Protein AF-A0A9X9F344-F1 (afdb_monomer)

Solvent-accessible surface area (backbone atoms only — not comparable to full-atom values): 11616 Å² total; per-residue (Å²): 49,45,78,34,82,74,53,101,87,45,70,46,78,43,43,39,35,58,40,16,43,47,12,19,56,50,52,71,68,50,65,68,86,80,44,97,64,69,80,63,48,65,49,42,36,55,24,30,34,42,57,39,43,28,34,53,71,54,50,74,60,70,53,72,30,81,92,76,76,43,57,46,29,72,90,67,45,56,54,80,59,48,53,54,31,44,51,52,28,42,52,59,37,33,78,82,33,52,70,19,24,42,46,37,45,52,53,66,69,68,50,91,82,55,87,87,40,65,57,52,47,52,49,52,55,54,44,54,52,51,39,59,57,54,60,72,72,50,52,72,69,55,56,69,45,44,63,61,50,41,40,48,42,52,49,24,46,54,53,26,48,51,61,69,66,37,63,70,43,39,52,69,91,74,46,59,74,86,52,65,85,26,43,88,72,33,30,81,80,27,83,88,72,70,40,57,51,68,80,50,45,78,36,73,89,42,103

Radius of gyration: 17.54 Å; Cα contacts (8 Å, |Δi|>4): 265; chains: 1; bounding box: 37×42×46 Å

InterPro domains:
  IPR024992 Protein of unknown function DUF3891 [PF13030] (1-206)

Mean predicted aligned error: 3.68 Å

Foldseek 3Di:
DDWEDPDPPDIDDDFLLNLLQQLLVVLVPQDPVLDPDCVCSVLLSVLSSQLRVLRPVCSVDFDADPVVRHGDDPVGPDLVSSLVSNVVSLVVSCVPRLLSSLLSLVVVLVDDDDPVDPSSVVSNVVSVVSNVVSLVVDDPVSNVCSLVSSLSSQQSSVVSCQLVHFQAADALVRGDPVQNQARPSCLSVVVPPSGHDHDGRPGNVRD

pLDDT: mean 93.85, std 6.59, range [65.69, 98.75]

Secondary structure (DSSP, 8-state):
-EEEEEETTEEEEE-HHHHHHHHHHHHHHS-GGG-S--TTHHHHHHHHHHTTTTHHHHHHSPPEETTTTEEPPTTTS-HHHHHHHHHHHHHHHHHH-HHHHHHHHHHHTTSPP-TT-HHHHHHHHHHHHHHHHHHTT--HHHHHHHHHHHHHHHHHHHHHHHHHHSPTT--GGGS-GGGTT-BTT-GGG-TTT-PPB----SSSS--

Nearest PDB structures (foldseek):
  6z4q-assembly1_AAA  TM=2.355E-01  e=3.842E+00  Rattus norvegicus

Structure (mmCIF, N/CA/C/O backbone):
data_AF-A0A9X9F344-F1
#
_entry.id   AF-A0A9X9F344-F1
#
loop_
_atom_site.group_PDB
_atom_site.id
_atom_site.type_symbol
_atom_site.label_atom_id
_atom_site.label_alt_id
_atom_site.label_comp_id
_atom_site.label_asym_id
_atom_site.label_entity_id
_atom_site.label_seq_id
_atom_site.pdbx_PDB_ins_code
_atom_site.Cartn_x
_atom_site.Cartn_y
_atom_site.Cartn_z
_atom_site.occupancy
_atom_site.B_iso_or_equiv
_atom_site.auth_seq_id
_atom_site.auth_comp_id
_atom_site.auth_asym_id
_atom_site.auth_atom_id
_atom_site.pdbx_PDB_model_num
ATOM 1 N N . MET A 1 1 ? 4.485 5.032 -8.870 1.00 93.50 1 MET A N 1
ATOM 2 C CA . MET A 1 1 ? 4.625 3.865 -9.780 1.00 93.50 1 MET A CA 1
ATOM 3 C C . MET A 1 1 ? 5.698 2.871 -9.360 1.00 93.50 1 MET A C 1
ATOM 5 O O . MET A 1 1 ? 6.687 3.243 -8.733 1.00 93.50 1 MET A O 1
ATOM 9 N N . ILE A 1 2 ? 5.522 1.619 -9.781 1.00 97.00 2 ILE A N 1
ATOM 10 C CA . ILE A 1 2 ? 6.495 0.524 -9.703 1.00 97.00 2 ILE A CA 1
ATOM 11 C C . ILE A 1 2 ? 7.179 0.379 -11.063 1.00 97.00 2 ILE A C 1
ATOM 13 O O . ILE A 1 2 ? 6.510 0.342 -12.098 1.00 97.00 2 ILE A O 1
ATOM 17 N N . PHE A 1 3 ? 8.503 0.263 -11.056 1.00 96.19 3 PHE A N 1
ATOM 18 C CA . PHE A 1 3 ? 9.311 -0.008 -12.240 1.00 96.19 3 PHE A CA 1
ATOM 19 C C . PHE A 1 3 ? 10.030 -1.348 -12.071 1.00 96.19 3 PHE A C 1
ATOM 21 O O . PHE A 1 3 ? 10.693 -1.570 -11.058 1.00 96.19 3 PHE A O 1
ATOM 28 N N . ARG A 1 4 ? 9.915 -2.231 -13.065 1.00 93.88 4 ARG A N 1
ATOM 29 C CA . ARG A 1 4 ? 10.587 -3.534 -13.098 1.00 93.88 4 ARG A CA 1
ATOM 30 C C . ARG A 1 4 ? 11.227 -3.756 -14.461 1.00 93.88 4 ARG A C 1
ATOM 32 O O . ARG A 1 4 ? 10.553 -3.681 -15.488 1.00 93.88 4 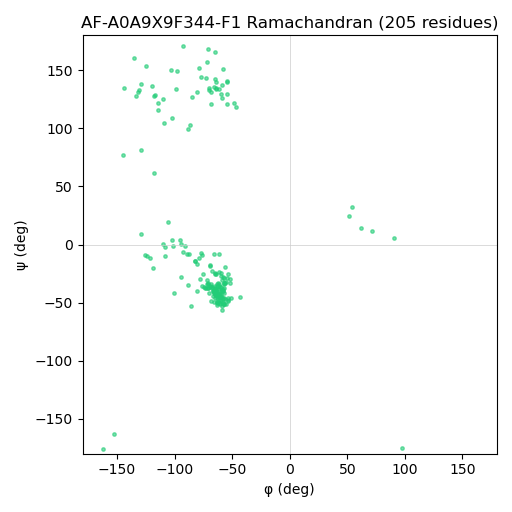ARG A O 1
ATOM 39 N N . GLU A 1 5 ? 12.510 -4.087 -14.490 1.00 92.81 5 GLU A N 1
ATOM 40 C CA . GLU A 1 5 ? 13.171 -4.506 -15.727 1.00 92.81 5 GLU A CA 1
ATOM 41 C C . GLU A 1 5 ? 12.670 -5.893 -16.150 1.00 92.81 5 GLU A C 1
ATOM 43 O O . GLU A 1 5 ? 12.582 -6.814 -15.336 1.00 92.81 5 GLU A O 1
ATOM 48 N N . LYS A 1 6 ? 12.314 -6.055 -17.429 1.00 91.69 6 LYS A N 1
ATOM 49 C CA . LYS A 1 6 ? 11.894 -7.350 -17.988 1.00 91.69 6 LYS A CA 1
ATOM 50 C C . LYS A 1 6 ? 13.035 -8.009 -18.758 1.00 91.69 6 LYS A C 1
ATOM 52 O O . LYS A 1 6 ? 13.216 -9.222 -18.676 1.00 91.69 6 LYS A O 1
ATOM 57 N N . ASN A 1 7 ? 13.766 -7.213 -19.533 1.00 91.12 7 ASN A N 1
ATOM 58 C CA . ASN A 1 7 ? 14.986 -7.569 -20.255 1.00 91.12 7 ASN A CA 1
ATOM 59 C C . ASN A 1 7 ? 15.733 -6.278 -20.643 1.00 91.12 7 ASN A C 1
ATOM 61 O O . ASN A 1 7 ? 15.283 -5.185 -20.319 1.00 91.12 7 ASN A O 1
ATOM 65 N N . GLU A 1 8 ? 16.837 -6.396 -21.385 1.00 90.00 8 GLU A N 1
ATOM 66 C CA . GLU A 1 8 ? 17.686 -5.261 -21.795 1.00 90.00 8 GLU A CA 1
ATOM 67 C C . GLU A 1 8 ? 16.960 -4.142 -22.570 1.00 90.00 8 GLU A C 1
ATOM 69 O O . GLU A 1 8 ? 17.492 -3.041 -22.687 1.00 90.00 8 GLU A O 1
ATOM 74 N N . LYS A 1 9 ? 15.784 -4.412 -23.154 1.00 92.25 9 LYS A N 1
ATOM 75 C CA . LYS A 1 9 ? 15.057 -3.470 -24.026 1.00 92.25 9 LYS A CA 1
ATOM 76 C C . LYS A 1 9 ? 13.652 -3.132 -23.545 1.00 92.25 9 LYS A C 1
ATOM 78 O O . LYS A 1 9 ? 13.030 -2.230 -24.098 1.00 92.25 9 LYS A O 1
ATOM 83 N N . GLU A 1 10 ? 13.135 -3.869 -22.571 1.00 95.38 10 GLU A N 1
ATOM 84 C CA . GLU A 1 10 ? 11.756 -3.755 -22.117 1.00 95.38 10 GLU A CA 1
ATOM 85 C C . GLU A 1 10 ? 11.698 -3.601 -20.602 1.00 95.38 10 GLU A C 1
ATOM 87 O O . GLU A 1 10 ? 12.339 -4.334 -19.841 1.00 95.38 10 GLU A O 1
ATOM 92 N N . SER A 1 11 ? 10.827 -2.700 -20.171 1.00 94.81 11 SER A N 1
ATOM 93 C CA . SER A 1 11 ? 10.501 -2.483 -18.769 1.00 94.81 11 SER A CA 1
ATOM 94 C C . SER A 1 11 ? 9.000 -2.618 -18.570 1.00 94.81 11 SER A C 1
ATOM 96 O O . SER A 1 11 ? 8.204 -2.412 -19.487 1.00 94.81 11 SER A O 1
ATOM 98 N N . ILE A 1 12 ? 8.616 -2.981 -17.356 1.00 96.00 12 ILE A N 1
ATOM 99 C CA . ILE A 1 12 ? 7.235 -3.076 -16.910 1.00 96.00 12 ILE A CA 1
ATOM 100 C C . ILE A 1 12 ? 7.011 -1.945 -15.916 1.00 96.00 12 ILE A C 1
ATOM 102 O O . ILE A 1 12 ? 7.760 -1.793 -14.951 1.00 96.00 12 ILE A O 1
ATOM 106 N N . LEU A 1 13 ? 5.989 -1.143 -16.193 1.00 96.19 13 LEU A N 1
ATOM 107 C CA . LEU A 1 13 ? 5.565 -0.028 -15.365 1.00 96.19 13 LEU A CA 1
ATOM 108 C C . LEU A 1 13 ? 4.173 -0.373 -14.845 1.00 96.19 13 LEU A C 1
ATOM 110 O O . LEU A 1 13 ? 3.267 -0.625 -15.639 1.00 96.19 13 LEU A O 1
ATOM 114 N N . ILE A 1 14 ? 4.020 -0.417 -13.526 1.00 97.56 14 ILE A N 1
ATOM 115 C CA . ILE A 1 14 ? 2.748 -0.720 -12.862 1.00 97.56 14 ILE A CA 1
ATOM 116 C C . ILE A 1 14 ? 2.372 0.513 -12.057 1.00 97.56 14 ILE A C 1
ATOM 118 O O . ILE A 1 14 ? 3.189 1.027 -11.283 1.00 97.56 14 ILE A O 1
ATOM 122 N N . ARG A 1 15 ? 1.152 1.017 -12.246 1.00 97.62 15 ARG A N 1
ATOM 123 C CA . ARG A 1 15 ? 0.681 2.143 -11.441 1.00 97.62 15 ARG A CA 1
ATOM 124 C C . ARG A 1 15 ? 0.571 1.687 -9.995 1.00 97.62 15 ARG A C 1
ATOM 126 O O . ARG A 1 15 ? 0.162 0.561 -9.734 1.00 97.62 15 ARG A O 1
ATOM 133 N N . GLN A 1 16 ? 0.905 2.558 -9.058 1.00 97.50 16 GLN A N 1
ATOM 134 C CA . GLN A 1 16 ? 0.661 2.309 -7.649 1.00 97.50 16 GLN A CA 1
ATOM 135 C C . GLN A 1 16 ? -0.816 2.056 -7.438 1.00 97.50 16 GLN A C 1
ATOM 137 O O . GLN A 1 16 ? -1.144 0.969 -7.023 1.00 97.50 16 GLN A O 1
ATOM 142 N N . HIS A 1 17 ? -1.734 2.894 -7.914 1.00 97.00 17 HIS A N 1
ATOM 143 C CA . HIS A 1 17 ? -3.157 2.588 -7.724 1.00 97.00 17 HIS A CA 1
ATOM 144 C C . HIS A 1 17 ? -3.604 1.192 -8.242 1.00 97.00 17 HIS A C 1
ATOM 146 O O . HIS A 1 17 ? -4.472 0.575 -7.632 1.00 97.00 17 HIS A O 1
ATOM 152 N N . ASP A 1 18 ? -2.956 0.627 -9.274 1.00 98.06 18 ASP A N 1
ATOM 153 C CA . ASP A 1 18 ? -3.226 -0.752 -9.724 1.00 98.06 18 ASP A CA 1
ATOM 154 C C . ASP A 1 18 ? -2.712 -1.817 -8.721 1.00 98.06 18 ASP A C 1
ATOM 156 O O . ASP A 1 18 ? -3.358 -2.850 -8.536 1.00 98.06 18 ASP A O 1
ATOM 160 N N . HIS A 1 19 ? -1.593 -1.569 -8.023 1.00 98.25 19 HIS A N 1
ATOM 161 C CA . HIS A 1 19 ? -1.154 -2.400 -6.887 1.00 98.25 19 HIS A CA 1
ATOM 162 C C . HIS A 1 19 ? -2.163 -2.356 -5.736 1.00 98.25 19 HIS A C 1
ATOM 164 O O . HIS A 1 19 ? -2.430 -3.369 -5.097 1.00 98.25 19 HIS A O 1
ATOM 170 N N . GLY A 1 20 ? -2.792 -1.199 -5.534 1.00 98.19 20 GLY A N 1
ATOM 171 C CA . GLY A 1 20 ? -3.711 -0.945 -4.430 1.00 98.19 20 GLY A CA 1
ATOM 172 C C . GLY A 1 20 ? -5.016 -1.666 -4.690 1.00 98.19 20 GLY A C 1
ATOM 173 O O . GLY A 1 20 ? -5.573 -2.309 -3.804 1.00 98.19 20 GLY A O 1
ATOM 174 N N . PHE A 1 21 ? -5.424 -1.692 -5.959 1.00 98.38 21 PHE A N 1
ATOM 175 C CA . PHE A 1 21 ? -6.499 -2.548 -6.417 1.00 98.38 21 PHE A CA 1
ATOM 176 C C . PHE A 1 21 ? -6.226 -4.034 -6.135 1.00 98.38 21 PHE A C 1
ATOM 178 O O . PHE A 1 21 ? -7.092 -4.719 -5.588 1.00 98.38 21 PHE A O 1
ATOM 185 N N . LEU A 1 22 ? -5.022 -4.533 -6.442 1.00 98.38 22 LEU A N 1
ATOM 186 C CA . LEU A 1 22 ? -4.637 -5.909 -6.112 1.00 98.38 22 LEU A CA 1
ATOM 187 C C . LEU A 1 22 ? -4.656 -6.160 -4.594 1.00 98.38 22 LEU A C 1
ATOM 189 O O . LEU A 1 22 ? -5.206 -7.171 -4.160 1.00 98.38 22 LEU A O 1
ATOM 193 N N . ALA A 1 23 ? -4.122 -5.240 -3.788 1.00 98.62 23 ALA A N 1
ATOM 194 C CA . ALA A 1 23 ? -4.166 -5.317 -2.328 1.00 98.62 23 ALA A CA 1
ATOM 195 C C . ALA A 1 23 ? -5.613 -5.414 -1.807 1.00 98.62 23 ALA A C 1
ATOM 197 O O . ALA A 1 23 ? -5.910 -6.220 -0.923 1.00 98.62 23 ALA A O 1
ATOM 198 N N . GLY A 1 24 ? -6.536 -4.640 -2.382 1.00 98.19 24 GLY A N 1
ATOM 199 C CA . GLY A 1 24 ? -7.956 -4.685 -2.037 1.00 98.19 24 GLY A CA 1
ATOM 200 C C . GLY A 1 24 ? -8.622 -6.011 -2.417 1.00 98.19 24 GLY A C 1
ATOM 201 O O . GLY A 1 24 ? -9.404 -6.559 -1.633 1.00 98.19 24 GLY A O 1
ATOM 202 N N . GLU A 1 25 ? -8.296 -6.573 -3.586 1.00 97.75 25 GLU A N 1
ATOM 203 C CA . GLU A 1 25 ? -8.807 -7.888 -3.999 1.00 97.75 25 GLU A CA 1
ATOM 204 C C . GLU A 1 25 ? -8.242 -9.014 -3.120 1.00 97.75 25 GLU A C 1
ATOM 206 O O . GLU A 1 25 ? -8.989 -9.925 -2.760 1.00 97.75 25 GLU A O 1
ATOM 211 N N . ILE A 1 26 ? -6.979 -8.925 -2.683 1.00 95.94 26 ILE A N 1
ATOM 212 C CA . ILE A 1 26 ? -6.410 -9.821 -1.664 1.00 95.94 26 ILE A CA 1
ATOM 213 C C . ILE A 1 26 ? -7.225 -9.712 -0.368 1.00 95.94 26 ILE A C 1
ATOM 215 O O . ILE A 1 26 ? -7.728 -10.721 0.131 1.00 95.94 26 ILE A O 1
ATOM 219 N N . ALA A 1 27 ? -7.420 -8.494 0.148 1.00 95.31 27 ALA A N 1
ATOM 220 C CA . ALA A 1 27 ? -8.129 -8.248 1.405 1.00 95.31 27 ALA A CA 1
ATOM 221 C C . ALA A 1 27 ? -9.560 -8.806 1.400 1.00 95.31 27 ALA A C 1
ATOM 223 O O . ALA A 1 27 ? -10.013 -9.390 2.381 1.00 95.31 27 ALA A O 1
ATOM 224 N N . LYS A 1 28 ? -10.260 -8.672 0.272 1.00 93.38 28 LYS A N 1
ATOM 225 C CA . LYS A 1 28 ? -11.627 -9.165 0.068 1.00 93.38 28 LYS A CA 1
ATOM 226 C C . LYS A 1 28 ? -11.746 -10.693 0.115 1.00 93.38 28 LYS A C 1
ATOM 228 O O . LYS A 1 28 ? -12.826 -11.199 0.410 1.00 93.38 28 LYS A O 1
ATOM 233 N N . HIS A 1 29 ? -10.667 -11.419 -0.175 1.00 90.25 29 HIS A N 1
ATOM 234 C CA . HIS A 1 29 ? -10.632 -12.885 -0.149 1.00 90.25 29 HIS A CA 1
ATOM 235 C C . HIS A 1 29 ? -9.964 -13.455 1.110 1.00 90.25 29 HIS A C 1
ATOM 237 O O . HIS A 1 29 ? -9.926 -14.677 1.290 1.00 90.25 29 HIS A O 1
ATOM 243 N N . ILE A 1 30 ? -9.468 -12.600 2.009 1.00 82.62 30 ILE A N 1
ATOM 244 C CA . ILE A 1 30 ? -9.011 -13.034 3.327 1.00 82.62 30 ILE A CA 1
ATOM 245 C C . ILE A 1 30 ? -10.210 -13.584 4.106 1.00 82.62 30 ILE A C 1
ATOM 247 O O . ILE A 1 30 ? -11.306 -13.025 4.097 1.00 82.62 30 ILE A O 1
ATOM 251 N N . LYS A 1 31 ? -10.009 -14.734 4.760 1.00 71.81 31 LYS A N 1
ATOM 252 C CA . LYS A 1 31 ? -11.082 -15.442 5.468 1.00 71.81 31 LYS A CA 1
ATOM 253 C C . LYS A 1 31 ? -11.689 -14.545 6.541 1.00 71.81 31 LYS A C 1
ATOM 255 O O . LYS A 1 31 ? -10.984 -14.075 7.428 1.00 71.81 31 LYS A O 1
ATOM 260 N N . GLU A 1 32 ? -13.007 -14.383 6.503 1.00 66.38 32 GLU A N 1
ATOM 261 C CA . GLU A 1 32 ? -13.727 -13.541 7.465 1.00 66.38 32 GLU A CA 1
ATOM 262 C C . GLU A 1 32 ? -13.512 -13.989 8.921 1.00 66.38 32 GLU A C 1
ATOM 264 O O . GLU A 1 32 ? -13.501 -13.156 9.821 1.00 66.38 32 GLU A O 1
ATOM 269 N N . ASP A 1 33 ? -13.255 -15.283 9.139 1.00 71.06 33 ASP A N 1
ATOM 270 C CA . ASP A 1 33 ? -13.000 -15.878 10.457 1.00 71.06 33 ASP A CA 1
ATOM 271 C C . ASP A 1 33 ? -11.696 -15.386 11.123 1.00 71.06 33 ASP A C 1
ATOM 273 O O . ASP A 1 33 ? -11.459 -15.690 12.292 1.00 71.06 33 ASP A O 1
ATOM 277 N N . PHE A 1 34 ? -10.845 -14.623 10.420 1.00 72.44 34 PHE A N 1
ATOM 278 C CA . PHE A 1 34 ? -9.703 -13.937 11.042 1.00 72.44 34 PHE A CA 1
ATOM 279 C C . PHE A 1 34 ? -10.124 -12.816 11.990 1.00 72.44 34 PHE A C 1
ATOM 281 O O . PHE A 1 34 ? -9.362 -12.446 12.887 1.00 72.44 34 PHE A O 1
ATOM 288 N N . PHE A 1 35 ? -11.329 -12.278 11.809 1.00 74.50 35 PHE A N 1
ATOM 289 C CA . PHE A 1 35 ? -11.854 -11.213 12.641 1.00 74.50 35 PHE A CA 1
ATOM 290 C C . PHE A 1 35 ? -13.067 -11.724 13.417 1.00 74.50 35 PHE A C 1
ATOM 292 O O . PHE A 1 35 ? -14.110 -12.041 12.855 1.00 74.50 35 PHE A O 1
ATOM 299 N N . GLU A 1 36 ? -12.929 -11.769 14.743 1.00 72.44 36 GLU A N 1
ATOM 300 C CA . GLU A 1 36 ? -14.031 -12.078 15.669 1.00 72.44 36 GLU A CA 1
ATOM 301 C C . GLU A 1 36 ? -15.189 -11.068 15.545 1.00 72.44 36 GLU A C 1
ATOM 303 O O . GLU A 1 36 ? -16.336 -11.387 15.857 1.00 72.44 36 GLU A O 1
ATOM 308 N N . ASP A 1 37 ? -14.882 -9.859 15.067 1.00 76.44 37 ASP A N 1
ATOM 309 C CA . ASP A 1 37 ? -15.803 -8.752 14.843 1.00 76.44 37 ASP A CA 1
ATOM 310 C C . ASP A 1 37 ? -15.570 -8.162 13.440 1.00 76.44 37 ASP A C 1
ATOM 312 O O . ASP A 1 37 ? -14.435 -7.874 13.065 1.00 76.44 37 ASP A O 1
ATOM 316 N N . LYS A 1 38 ? -16.646 -7.976 12.666 1.00 80.50 38 LYS A N 1
ATOM 317 C CA . LYS A 1 38 ? -16.611 -7.439 11.291 1.00 80.50 38 LYS A CA 1
ATOM 318 C C . LYS A 1 38 ? -16.858 -5.929 11.220 1.00 80.50 38 LYS A C 1
ATOM 320 O O . LYS A 1 38 ? -16.974 -5.373 10.127 1.00 80.50 38 LYS A O 1
ATOM 325 N N . THR A 1 39 ? -16.985 -5.265 12.366 1.00 83.31 39 THR A N 1
ATOM 326 C CA . THR A 1 39 ? -17.119 -3.809 12.490 1.00 83.31 39 THR A CA 1
ATOM 327 C C . THR A 1 39 ? -16.041 -3.114 11.658 1.00 83.31 39 THR A C 1
ATOM 329 O O . THR A 1 39 ? -14.867 -3.347 11.887 1.00 83.31 39 THR A O 1
ATOM 332 N N . TYR A 1 40 ? -16.423 -2.266 10.696 1.00 84.94 40 TYR A N 1
ATOM 333 C CA . TYR A 1 40 ? -15.520 -1.549 9.773 1.00 84.94 40 TYR A CA 1
ATOM 334 C C . TYR A 1 40 ? -14.656 -2.408 8.836 1.00 84.94 40 TYR A C 1
ATOM 336 O O . TYR A 1 40 ? -13.730 -1.893 8.206 1.00 84.94 40 TYR A O 1
ATOM 344 N N . LEU A 1 41 ? -14.947 -3.704 8.676 1.00 89.69 41 LEU A N 1
ATOM 345 C CA . LEU A 1 41 ? -14.195 -4.534 7.731 1.00 89.69 41 LEU A CA 1
ATOM 346 C C . LEU A 1 41 ? -14.385 -4.046 6.288 1.00 89.69 41 LEU A C 1
ATOM 348 O O . LEU A 1 41 ? -13.421 -4.004 5.530 1.00 89.69 41 LEU A O 1
ATOM 352 N N . LYS A 1 42 ? -15.597 -3.606 5.921 1.00 93.06 42 LYS A N 1
ATOM 353 C CA . LYS A 1 42 ? -15.858 -3.034 4.593 1.00 93.06 42 LYS A CA 1
ATOM 354 C C . LYS A 1 42 ? -15.041 -1.761 4.372 1.00 93.06 42 LYS A C 1
ATOM 356 O O . LYS A 1 42 ? -14.350 -1.651 3.371 1.00 93.06 42 LYS A O 1
ATOM 361 N N . GLU A 1 43 ? -15.090 -0.827 5.312 1.00 95.56 43 GLU A N 1
ATOM 362 C CA . GLU A 1 43 ? -14.346 0.430 5.276 1.00 95.56 43 GLU A CA 1
ATOM 363 C C . GLU A 1 43 ? -12.834 0.194 5.262 1.00 95.56 43 GLU A C 1
ATOM 365 O O . GLU A 1 43 ? -12.103 0.945 4.625 1.00 95.56 43 GLU A O 1
ATOM 370 N N . THR A 1 44 ? -12.360 -0.854 5.935 1.00 96.25 44 THR A N 1
ATOM 371 C CA . THR A 1 44 ? -10.959 -1.284 5.885 1.00 96.25 44 THR A CA 1
ATOM 372 C C . THR A 1 44 ? -10.600 -1.782 4.494 1.00 96.25 44 THR A C 1
ATOM 374 O O . THR A 1 44 ? -9.615 -1.328 3.930 1.00 96.25 44 THR A O 1
ATOM 377 N N . VAL A 1 45 ? -11.405 -2.673 3.911 1.00 97.00 45 VAL A N 1
ATOM 378 C CA . VAL A 1 45 ? -11.185 -3.176 2.549 1.00 97.00 45 VAL A CA 1
ATOM 379 C C . VAL A 1 45 ? -11.212 -2.026 1.538 1.00 97.00 45 VAL A C 1
ATOM 381 O O . VAL A 1 45 ? -10.294 -1.921 0.730 1.00 97.00 45 VAL A O 1
ATOM 384 N N . ASP A 1 46 ? -12.186 -1.118 1.633 1.00 98.06 46 ASP A N 1
ATOM 385 C CA . ASP A 1 46 ? -12.262 0.090 0.801 1.00 98.06 46 ASP A CA 1
ATOM 386 C C . ASP A 1 46 ? -11.007 0.970 0.977 1.00 98.06 46 ASP A C 1
ATOM 388 O O . ASP A 1 46 ? -10.484 1.498 0.002 1.00 98.06 46 ASP A O 1
ATOM 392 N N . ALA A 1 47 ? -10.476 1.101 2.198 1.00 98.31 47 ALA A N 1
ATOM 393 C CA . ALA A 1 47 ? -9.225 1.821 2.444 1.00 98.31 47 ALA A CA 1
ATOM 394 C C . ALA A 1 47 ? -8.019 1.135 1.788 1.00 98.31 47 ALA A C 1
ATOM 396 O O . ALA A 1 47 ? -7.148 1.818 1.264 1.00 98.31 47 ALA A O 1
ATOM 397 N N . ILE A 1 48 ? -7.977 -0.200 1.778 1.00 98.62 48 ILE A N 1
ATOM 398 C CA . ILE A 1 48 ? -6.898 -0.971 1.148 1.00 98.62 48 ILE A CA 1
ATOM 399 C C . ILE A 1 48 ? -6.910 -0.784 -0.375 1.00 98.62 48 ILE A C 1
ATOM 401 O O . ILE A 1 48 ? -5.841 -0.601 -0.950 1.00 98.62 48 ILE A O 1
ATOM 405 N N . TYR A 1 49 ? -8.080 -0.741 -1.026 1.00 98.69 49 TYR A N 1
ATOM 406 C CA . TYR A 1 49 ? -8.170 -0.385 -2.455 1.00 98.69 49 TYR A CA 1
ATOM 407 C C . TYR A 1 49 ? -7.566 0.992 -2.756 1.00 98.69 49 TYR A C 1
ATOM 409 O O . TYR A 1 49 ? -7.013 1.220 -3.830 1.00 98.69 49 TYR A O 1
ATOM 417 N N . GLU A 1 50 ? -7.694 1.917 -1.808 1.00 98.50 50 GLU A N 1
ATOM 418 C CA . GLU A 1 50 ? -7.468 3.341 -2.028 1.00 98.50 50 GLU A CA 1
ATOM 419 C C . GLU A 1 50 ? -6.195 3.875 -1.376 1.00 98.50 50 GLU A C 1
ATOM 421 O O . GLU A 1 50 ? -5.887 5.052 -1.548 1.00 98.50 50 GLU A O 1
ATOM 426 N N . HIS A 1 51 ? -5.443 3.050 -0.643 1.00 98.56 51 HIS A N 1
ATOM 427 C CA . HIS A 1 51 ? -4.338 3.523 0.197 1.00 98.56 51 HIS A CA 1
ATOM 428 C C . HIS A 1 51 ? -3.298 4.331 -0.585 1.00 98.56 51 HIS A C 1
ATOM 430 O O . HIS A 1 51 ? -2.801 5.334 -0.080 1.00 98.56 51 HIS A O 1
ATOM 436 N N . ASP A 1 52 ? -3.086 3.968 -1.851 1.00 98.12 52 ASP A N 1
ATOM 437 C CA . ASP A 1 52 ? -2.152 4.613 -2.768 1.00 98.12 52 ASP A CA 1
ATOM 438 C C . ASP A 1 52 ? -2.823 5.495 -3.838 1.00 98.12 52 ASP A C 1
ATOM 440 O O . ASP A 1 52 ? -2.218 5.862 -4.849 1.00 98.12 52 ASP A O 1
ATOM 444 N N . ARG A 1 53 ? -4.078 5.913 -3.614 1.00 97.38 53 ARG A N 1
ATOM 445 C CA . ARG A 1 53 ? -4.849 6.795 -4.514 1.00 97.38 53 ARG A CA 1
ATOM 446 C C . ARG A 1 53 ? -4.109 8.077 -4.901 1.00 97.38 53 ARG A C 1
ATOM 448 O O . ARG A 1 53 ? -4.268 8.550 -6.025 1.00 97.38 53 ARG A O 1
ATOM 455 N N . GLY A 1 54 ? -3.281 8.631 -4.012 1.00 96.69 54 GLY A N 1
ATOM 456 C CA . GLY A 1 54 ? -2.486 9.830 -4.306 1.00 96.69 54 GLY A CA 1
ATOM 457 C C . GLY A 1 54 ? -1.643 9.698 -5.584 1.00 96.69 54 GLY A C 1
ATOM 458 O O . GLY A 1 54 ? -1.370 10.685 -6.263 1.00 96.69 54 GLY A O 1
ATOM 459 N N . TRP A 1 55 ? -1.294 8.476 -5.983 1.00 97.06 55 TRP A N 1
ATOM 460 C CA . TRP A 1 55 ? -0.519 8.210 -7.188 1.00 97.06 55 TRP A CA 1
ATOM 461 C C . TRP A 1 55 ? -1.291 8.264 -8.506 1.00 97.06 55 TRP A C 1
ATOM 463 O O . TRP A 1 55 ? -0.647 8.265 -9.553 1.00 97.06 55 TRP A O 1
ATOM 473 N N . ILE A 1 56 ? -2.630 8.315 -8.509 1.00 96.38 56 ILE A N 1
ATOM 474 C CA . ILE A 1 56 ? -3.427 8.215 -9.747 1.00 96.38 56 ILE A CA 1
ATOM 475 C C . ILE A 1 56 ? -2.986 9.246 -10.792 1.00 96.38 56 ILE A C 1
ATOM 477 O O . ILE A 1 56 ? -2.758 8.889 -11.948 1.00 96.38 56 ILE A O 1
ATOM 481 N N . GLU A 1 57 ? -2.836 10.514 -10.405 1.00 93.88 57 GLU A N 1
ATOM 482 C CA . GLU A 1 57 ? -2.416 11.563 -11.342 1.00 93.88 57 GLU A CA 1
ATOM 483 C C . GLU A 1 57 ? -0.914 11.499 -11.656 1.00 93.88 57 GLU A C 1
ATOM 485 O O . GLU A 1 57 ? -0.523 11.713 -12.805 1.00 93.88 57 GLU A O 1
ATOM 490 N N . LEU A 1 58 ? -0.077 11.133 -10.677 1.00 92.50 58 LEU A N 1
ATOM 491 C CA . LEU A 1 58 ? 1.371 10.965 -10.865 1.00 92.50 58 LEU A CA 1
ATOM 492 C C . LEU A 1 58 ? 1.701 9.866 -11.883 1.00 92.50 58 LEU A C 1
ATOM 494 O O . LEU A 1 58 ? 2.603 10.019 -12.705 1.00 92.50 58 LEU A O 1
ATOM 498 N N . ASP A 1 59 ? 0.939 8.777 -11.871 1.00 95.38 59 ASP A N 1
ATOM 499 C CA . ASP A 1 59 ? 1.189 7.614 -12.716 1.00 95.38 59 ASP A CA 1
ATOM 500 C C . ASP A 1 59 ? 0.536 7.719 -14.108 1.00 95.38 59 ASP A C 1
ATOM 502 O O . ASP A 1 59 ? 0.815 6.899 -14.988 1.00 95.38 59 ASP A O 1
ATOM 506 N N . LYS A 1 60 ? -0.309 8.734 -14.357 1.00 93.69 60 LYS A N 1
ATOM 507 C CA . LYS A 1 60 ? -0.805 9.050 -15.712 1.00 93.69 60 LYS A CA 1
ATOM 508 C C . LYS A 1 60 ? 0.284 9.642 -16.596 1.00 93.69 60 LYS A C 1
ATOM 510 O O . LYS A 1 60 ? 0.310 9.357 -17.793 1.00 93.69 60 LYS A O 1
ATOM 515 N N . VAL A 1 61 ? 1.153 10.469 -16.018 1.00 91.50 61 VAL A N 1
ATOM 516 C CA . VAL A 1 61 ? 2.262 11.122 -16.722 1.00 91.50 61 VAL A CA 1
ATOM 517 C C . VAL A 1 61 ? 3.555 10.878 -15.935 1.00 91.50 61 VAL A C 1
ATOM 519 O O . VAL A 1 61 ? 3.986 11.749 -15.181 1.00 91.50 61 VAL A O 1
ATOM 522 N N . PRO A 1 62 ? 4.175 9.692 -16.108 1.00 90.44 62 PRO A N 1
ATOM 523 C CA . PRO A 1 62 ? 5.459 9.342 -15.506 1.00 90.44 62 PRO A CA 1
ATOM 524 C C . PRO A 1 62 ? 6.508 10.450 -15.659 1.00 90.44 62 PRO A C 1
ATOM 526 O O . PRO A 1 62 ? 6.899 10.781 -16.780 1.00 90.44 62 PRO A O 1
ATOM 529 N N . ILE A 1 63 ? 7.002 10.999 -14.549 1.00 92.94 63 ILE A N 1
ATOM 530 C CA . ILE A 1 63 ? 8.095 11.981 -14.577 1.00 92.94 63 ILE A CA 1
ATOM 531 C C . ILE A 1 63 ? 9.425 11.231 -14.613 1.00 92.94 63 ILE A C 1
ATOM 533 O O . ILE A 1 63 ? 9.675 10.368 -13.770 1.00 92.94 63 ILE A O 1
ATOM 537 N N . LEU A 1 64 ? 10.275 11.556 -15.588 1.00 94.62 64 LEU A N 1
ATOM 538 C CA . LEU A 1 64 ? 11.600 10.957 -15.730 1.00 94.62 64 LEU A CA 1
ATOM 539 C C . LEU A 1 64 ? 12.522 11.404 -14.587 1.00 94.62 64 LEU A C 1
ATOM 541 O O . LEU A 1 64 ? 12.636 12.594 -14.301 1.00 94.62 64 LEU A O 1
ATOM 545 N N . ASN A 1 65 ? 13.202 10.447 -13.960 1.00 95.69 65 ASN A N 1
ATOM 546 C CA . ASN A 1 65 ? 14.331 10.701 -13.079 1.00 95.69 65 ASN A CA 1
ATOM 547 C C . ASN A 1 65 ? 15.613 10.726 -13.926 1.00 95.69 65 ASN A C 1
ATOM 549 O O . ASN A 1 65 ? 16.171 9.672 -14.241 1.00 95.69 65 ASN A O 1
ATOM 553 N N . ASP A 1 66 ? 16.095 11.921 -14.272 1.00 94.12 66 ASP A N 1
ATOM 554 C CA . ASP A 1 66 ? 17.279 12.112 -15.128 1.00 94.12 66 ASP A CA 1
ATOM 555 C C . ASP A 1 66 ? 18.545 11.437 -14.575 1.00 94.12 66 ASP A C 1
ATOM 557 O O . ASP A 1 66 ? 19.407 11.008 -15.340 1.00 94.12 66 ASP A O 1
ATOM 561 N N . ALA A 1 67 ? 18.657 11.291 -13.250 1.00 95.38 67 ALA A N 1
ATOM 562 C CA . ALA A 1 67 ? 19.818 10.662 -12.623 1.00 95.38 67 ALA A CA 1
ATOM 563 C C . ALA A 1 67 ? 19.860 9.141 -12.840 1.00 95.38 67 ALA A C 1
ATOM 565 O O . ALA A 1 67 ? 20.943 8.558 -12.881 1.00 95.38 67 ALA A O 1
ATOM 566 N N . LYS A 1 68 ? 18.694 8.495 -12.967 1.00 93.88 68 LYS A N 1
ATOM 567 C CA . LYS A 1 68 ? 18.572 7.039 -13.159 1.00 93.88 68 LYS A CA 1
ATOM 568 C C . LYS A 1 68 ? 18.127 6.646 -14.568 1.00 93.88 68 LYS A C 1
ATOM 570 O O . LYS A 1 68 ? 18.164 5.468 -14.901 1.00 93.88 68 LYS A O 1
ATOM 575 N N . ASN A 1 69 ? 17.709 7.617 -15.381 1.00 92.88 69 ASN A N 1
ATOM 576 C CA . ASN A 1 69 ? 17.152 7.419 -16.718 1.00 92.88 69 ASN A CA 1
ATOM 577 C C . ASN A 1 69 ? 15.952 6.443 -16.750 1.00 92.88 69 ASN A C 1
ATOM 579 O O . ASN A 1 69 ? 15.738 5.723 -17.723 1.00 92.88 69 ASN A O 1
ATOM 583 N N . ILE A 1 70 ? 15.163 6.432 -15.673 1.00 94.44 70 ILE A N 1
ATOM 584 C CA . ILE A 1 70 ? 13.885 5.718 -15.530 1.00 94.44 70 ILE A CA 1
ATOM 585 C C . ILE A 1 70 ? 12.876 6.665 -14.869 1.00 94.44 70 ILE A C 1
ATOM 587 O O . ILE A 1 70 ? 13.300 7.649 -14.263 1.00 94.44 70 ILE A O 1
ATOM 591 N N . PRO A 1 71 ? 11.556 6.440 -14.959 1.00 95.31 71 PRO A N 1
ATOM 592 C CA . PRO A 1 71 ? 10.602 7.250 -14.208 1.00 95.31 71 PRO A CA 1
ATOM 593 C C . PRO A 1 71 ? 10.849 7.195 -12.700 1.00 95.31 71 PRO A C 1
ATOM 595 O O . PRO A 1 71 ? 11.297 6.170 -12.184 1.00 95.31 71 PRO A O 1
ATOM 598 N N . TYR A 1 72 ? 10.502 8.269 -11.988 1.00 96.31 72 TYR A N 1
ATOM 599 C CA . TYR A 1 72 ? 10.431 8.222 -10.532 1.00 96.31 72 TYR A CA 1
ATOM 600 C C . TYR A 1 72 ? 9.503 7.090 -10.084 1.00 96.31 72 TYR A C 1
ATOM 602 O O . TYR A 1 72 ? 8.365 6.946 -10.543 1.00 96.31 72 TYR A O 1
ATOM 610 N N . THR A 1 73 ? 10.016 6.282 -9.170 1.00 96.12 73 THR A N 1
ATOM 611 C CA . THR A 1 73 ? 9.293 5.210 -8.500 1.00 96.12 73 THR A CA 1
ATOM 612 C C . THR A 1 73 ? 8.690 5.727 -7.199 1.00 96.12 73 THR A C 1
ATOM 614 O O . THR A 1 73 ? 9.007 6.822 -6.731 1.00 96.12 73 THR A O 1
ATOM 617 N N . PHE A 1 74 ? 7.846 4.923 -6.560 1.00 94.69 74 PHE A N 1
ATOM 618 C CA . PHE A 1 74 ? 7.323 5.265 -5.237 1.00 94.69 74 PHE A CA 1
ATOM 619 C C . PHE A 1 74 ? 8.396 5.407 -4.152 1.00 94.69 74 PHE A C 1
ATOM 621 O O . PHE A 1 74 ? 8.213 6.155 -3.191 1.00 94.69 74 PHE A O 1
ATOM 628 N N . MET A 1 75 ? 9.547 4.761 -4.349 1.00 93.31 75 MET A N 1
ATOM 629 C CA . MET A 1 75 ? 10.670 4.805 -3.418 1.00 93.31 75 MET A CA 1
ATOM 630 C C . MET A 1 75 ? 11.490 6.097 -3.521 1.00 93.31 75 MET A C 1
ATOM 632 O O . MET A 1 75 ? 12.080 6.516 -2.529 1.00 93.31 75 MET A O 1
ATOM 636 N N . ASP A 1 76 ? 11.556 6.724 -4.698 1.00 94.88 76 ASP A N 1
ATOM 637 C CA . ASP A 1 76 ? 12.471 7.845 -4.964 1.00 94.88 76 ASP A CA 1
ATOM 638 C C . ASP A 1 76 ? 11.808 9.089 -5.566 1.00 94.88 76 ASP A C 1
ATOM 640 O O . ASP A 1 76 ? 12.504 10.026 -5.958 1.00 94.88 76 ASP A O 1
ATOM 644 N N . CYS A 1 77 ? 10.476 9.128 -5.615 1.00 95.38 77 CYS A N 1
ATOM 645 C CA . CYS A 1 77 ? 9.733 10.328 -5.979 1.00 95.38 77 CYS A CA 1
ATOM 646 C C . CYS A 1 77 ? 10.044 11.480 -5.002 1.00 95.38 77 CYS A C 1
ATOM 648 O O . CYS A 1 77 ? 9.948 11.281 -3.785 1.00 95.38 77 CYS A O 1
ATOM 650 N N . PRO A 1 78 ? 10.402 12.682 -5.499 1.00 95.31 78 PRO A N 1
ATOM 651 C CA . PRO A 1 78 ? 10.794 13.799 -4.650 1.00 95.31 78 PRO A CA 1
ATOM 652 C C . PRO A 1 78 ? 9.696 14.200 -3.664 1.00 95.31 78 PRO A C 1
ATOM 654 O O . PRO A 1 78 ? 8.532 14.343 -4.041 1.00 95.31 78 PRO A O 1
ATOM 657 N N . SER A 1 79 ? 10.082 14.466 -2.419 1.00 95.69 79 SER A N 1
ATOM 658 C CA . SER A 1 79 ? 9.166 14.843 -1.337 1.00 95.69 79 SER A CA 1
ATOM 659 C C . SER A 1 79 ? 8.201 15.992 -1.668 1.00 95.69 79 SER A C 1
ATOM 661 O O . SER A 1 79 ? 7.004 15.798 -1.439 1.00 95.69 79 SER A O 1
ATOM 663 N N . PRO A 1 80 ? 8.631 17.121 -2.283 1.00 94.06 80 PRO A N 1
ATOM 664 C CA . PRO A 1 80 ? 7.714 18.213 -2.632 1.00 94.06 80 PRO A CA 1
ATOM 665 C C . PRO A 1 80 ? 6.594 17.794 -3.592 1.00 94.06 80 PRO A C 1
ATOM 667 O O . PRO A 1 80 ? 5.520 18.386 -3.600 1.00 94.06 80 PRO A O 1
ATOM 670 N N . LEU A 1 81 ? 6.838 16.772 -4.415 1.00 93.94 81 LEU A N 1
ATOM 671 C CA . LEU A 1 81 ? 5.837 16.219 -5.316 1.00 93.94 81 LEU A CA 1
ATOM 672 C C . LEU A 1 81 ? 4.989 15.170 -4.591 1.00 93.94 81 LEU A C 1
ATOM 674 O O . LEU A 1 81 ? 3.763 15.262 -4.562 1.00 93.94 81 LEU A O 1
ATOM 678 N N . ARG A 1 82 ? 5.649 14.189 -3.970 1.00 94.38 82 ARG A N 1
ATOM 679 C CA . ARG A 1 82 ? 5.014 13.044 -3.314 1.00 94.38 82 ARG A CA 1
ATOM 680 C C . ARG A 1 82 ? 3.989 13.475 -2.265 1.00 94.38 82 ARG A C 1
ATOM 682 O O . ARG A 1 82 ? 2.846 13.030 -2.313 1.00 94.38 82 ARG A O 1
ATOM 689 N N . PHE A 1 83 ? 4.362 14.366 -1.346 1.00 96.50 83 PHE A N 1
ATOM 690 C CA . PHE A 1 83 ? 3.507 14.692 -0.201 1.00 96.50 83 PHE A CA 1
ATOM 691 C C . PHE A 1 83 ? 2.313 15.584 -0.546 1.00 96.50 83 PHE A C 1
ATOM 693 O O . PHE A 1 83 ? 1.274 15.480 0.109 1.00 96.50 83 PHE A O 1
ATOM 700 N N . VAL A 1 84 ? 2.401 16.387 -1.612 1.00 96.44 84 VAL A N 1
ATOM 701 C CA . VAL A 1 84 ? 1.238 17.112 -2.154 1.00 96.44 84 VAL A CA 1
ATOM 702 C C . VAL A 1 84 ? 0.165 16.118 -2.592 1.00 96.44 84 VAL A C 1
ATOM 704 O O . VAL A 1 84 ? -0.987 16.217 -2.173 1.00 96.44 84 VAL A O 1
ATOM 707 N N . PHE A 1 85 ? 0.552 15.115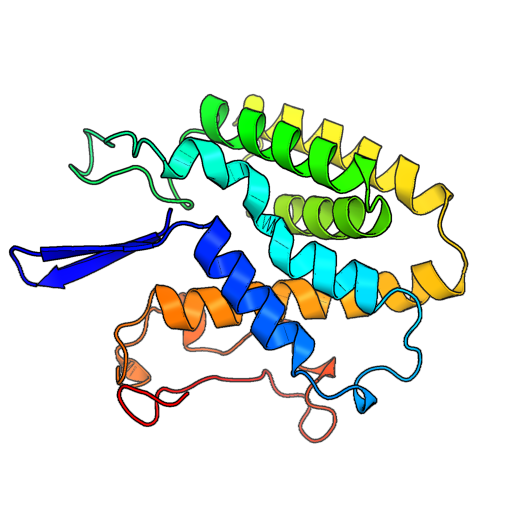 -3.377 1.00 96.94 85 PHE A N 1
ATOM 708 C CA . PHE A 1 85 ? -0.377 14.111 -3.888 1.00 96.94 85 PHE A CA 1
ATOM 709 C C . PHE A 1 85 ? -0.868 13.138 -2.811 1.00 96.94 85 PHE A C 1
ATOM 711 O O . PHE A 1 85 ? -2.040 12.765 -2.825 1.00 96.94 85 PHE A O 1
ATOM 718 N N . TYR A 1 86 ? -0.032 12.789 -1.829 1.00 97.62 86 TYR A N 1
ATOM 719 C CA . TYR A 1 86 ? -0.466 11.987 -0.677 1.00 97.62 86 TYR A CA 1
ATOM 720 C C . TYR A 1 86 ? -1.535 12.727 0.130 1.00 97.62 86 TYR A C 1
ATOM 722 O O . TYR A 1 86 ? -2.546 12.137 0.504 1.00 97.62 86 TYR A O 1
ATOM 730 N N . THR A 1 87 ? -1.352 14.034 0.340 1.00 98.31 87 THR A N 1
ATOM 731 C CA . THR A 1 87 ? -2.333 14.879 1.036 1.00 98.31 87 THR A CA 1
ATOM 732 C C . THR A 1 87 ? -3.658 14.941 0.275 1.00 98.31 87 THR A C 1
ATOM 734 O O . THR A 1 87 ? -4.71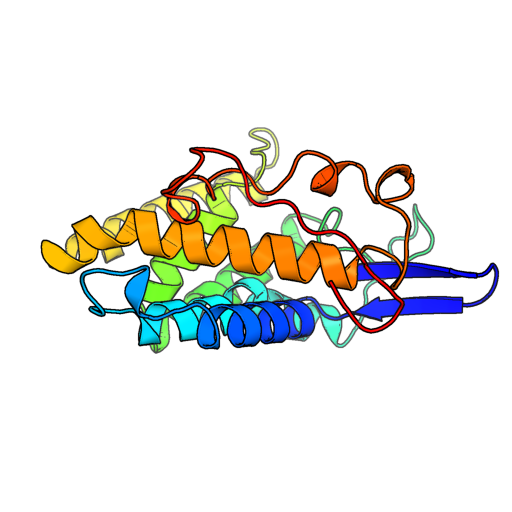6 14.819 0.889 1.00 98.31 87 THR A O 1
ATOM 737 N N . ILE A 1 88 ? -3.618 15.095 -1.055 1.00 98.19 88 ILE A N 1
ATOM 738 C CA . ILE A 1 88 ? -4.822 15.083 -1.902 1.00 98.19 88 ILE A CA 1
ATOM 739 C C . ILE A 1 88 ? -5.545 13.738 -1.777 1.00 98.19 88 ILE A C 1
ATOM 741 O O . ILE A 1 88 ? -6.725 13.723 -1.439 1.00 98.19 88 ILE A O 1
ATOM 745 N N . GLY A 1 89 ? -4.832 12.622 -1.958 1.00 98.31 89 GLY A N 1
ATOM 746 C CA . GLY A 1 89 ? -5.418 11.284 -1.861 1.00 98.31 89 GLY A CA 1
ATOM 747 C C . GLY A 1 89 ? -6.055 11.016 -0.496 1.00 98.31 89 GLY A C 1
ATOM 748 O O . GLY A 1 89 ? -7.188 10.552 -0.428 1.00 98.31 89 GLY A O 1
ATOM 749 N N . LEU A 1 90 ? -5.378 11.374 0.599 1.00 98.69 90 LEU A N 1
ATOM 750 C CA . LEU A 1 90 ? -5.920 11.217 1.952 1.00 98.69 90 LEU A CA 1
ATOM 751 C C . LEU A 1 90 ? -7.152 12.088 2.216 1.00 98.69 90 LEU A C 1
ATOM 753 O O . LEU A 1 90 ? -8.077 11.627 2.881 1.00 98.69 90 LEU A O 1
ATOM 757 N N . ASN A 1 91 ? -7.183 13.321 1.701 1.00 98.69 91 ASN A N 1
ATOM 758 C CA . ASN A 1 91 ? -8.365 14.178 1.801 1.00 98.69 91 ASN A CA 1
ATOM 759 C C . ASN A 1 91 ? -9.552 13.563 1.056 1.00 98.69 91 ASN A C 1
ATOM 761 O O . ASN A 1 91 ? -10.638 13.470 1.619 1.00 98.69 91 ASN A O 1
ATOM 765 N N . GLU A 1 92 ? -9.328 13.081 -0.167 1.00 98.56 92 GLU A N 1
ATOM 766 C CA . GLU A 1 92 ? -10.371 12.422 -0.951 1.00 98.56 92 GLU A CA 1
ATOM 767 C C . GLU A 1 92 ? -10.888 11.158 -0.259 1.00 98.56 92 GLU A C 1
ATOM 769 O O . GLU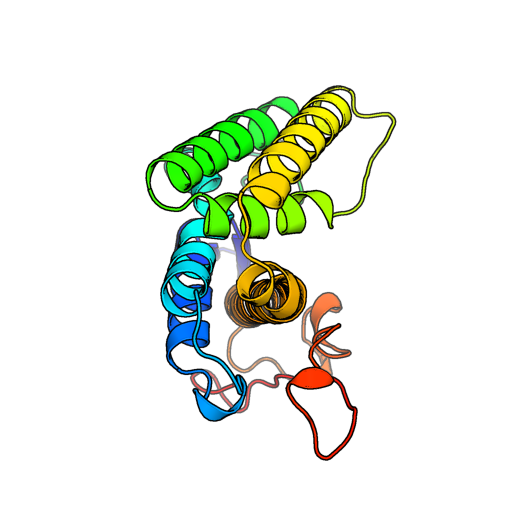 A 1 92 ? -12.095 10.944 -0.240 1.00 98.56 92 GLU A O 1
ATOM 774 N N . ILE A 1 93 ? -10.010 10.335 0.332 1.00 98.50 93 ILE A N 1
ATOM 775 C CA . ILE A 1 93 ? -10.422 9.162 1.122 1.00 98.50 93 ILE A CA 1
ATOM 776 C C . ILE A 1 93 ? -11.250 9.596 2.329 1.00 98.50 93 ILE A C 1
ATOM 778 O O . ILE A 1 93 ? -12.279 8.989 2.615 1.00 98.50 93 ILE A O 1
ATOM 782 N N . GLU A 1 94 ? -10.827 10.643 3.040 1.00 98.62 94 GLU A N 1
ATOM 783 C CA . GLU A 1 94 ? -11.524 11.108 4.238 1.00 98.62 94 GLU A CA 1
ATOM 784 C C . GLU A 1 94 ? -12.957 11.565 3.940 1.00 98.62 94 GLU A C 1
ATOM 786 O O . GLU A 1 94 ? -13.848 11.301 4.748 1.00 98.62 94 GLU A O 1
ATOM 791 N N . ASP A 1 95 ? -13.200 12.174 2.775 1.00 98.25 95 ASP A N 1
ATOM 792 C CA . ASP A 1 95 ? -14.520 12.678 2.379 1.00 98.25 95 ASP A CA 1
ATOM 793 C C . ASP A 1 95 ? -15.609 11.588 2.350 1.00 98.25 95 ASP A C 1
ATOM 795 O O . ASP A 1 95 ? -16.779 11.880 2.615 1.00 98.25 95 ASP A O 1
ATOM 799 N N . PHE A 1 96 ? -15.255 10.330 2.055 1.00 96.94 96 PHE A N 1
ATOM 800 C CA . PHE A 1 96 ? -16.208 9.208 2.012 1.00 96.94 96 PHE A CA 1
ATOM 801 C C . PHE A 1 96 ? -15.919 8.085 3.017 1.00 96.94 96 PHE A C 1
ATOM 803 O O . PHE A 1 96 ? -16.820 7.307 3.332 1.00 96.94 96 PHE A O 1
ATOM 810 N N . ASN A 1 97 ? -14.693 7.983 3.531 1.00 97.88 97 ASN A N 1
ATOM 811 C CA . ASN A 1 97 ? -14.261 6.952 4.469 1.00 97.88 97 ASN A CA 1
ATOM 812 C C . ASN A 1 97 ? -13.240 7.510 5.487 1.00 97.88 97 ASN A C 1
ATOM 814 O O . ASN A 1 97 ? -12.041 7.224 5.393 1.00 97.88 97 ASN A O 1
ATOM 818 N N . PRO A 1 98 ? -13.688 8.262 6.515 1.00 97.69 98 PRO A N 1
ATOM 819 C CA . PRO A 1 98 ? -12.791 8.819 7.531 1.00 97.69 98 PRO A CA 1
ATOM 820 C C . PRO A 1 98 ? -11.959 7.761 8.266 1.00 97.69 98 PRO A C 1
ATOM 822 O O . PRO A 1 98 ? -10.788 7.980 8.569 1.00 97.69 98 PRO A O 1
ATOM 825 N N . TYR A 1 99 ? -12.542 6.590 8.537 1.00 97.94 99 TYR A N 1
ATOM 826 C CA . TYR A 1 99 ? -11.820 5.482 9.162 1.00 97.94 99 TYR A CA 1
ATOM 827 C C . TYR A 1 99 ? -10.698 4.949 8.259 1.00 97.94 99 TYR A C 1
ATOM 829 O O . TYR A 1 99 ? -9.581 4.721 8.719 1.00 97.94 99 TYR A O 1
ATOM 837 N N . GLY A 1 100 ? -10.972 4.815 6.962 1.00 98.06 100 GLY A N 1
ATOM 838 C CA . GLY A 1 100 ? -9.972 4.463 5.963 1.00 98.06 100 GLY A CA 1
ATOM 839 C C . GLY A 1 100 ? -8.856 5.495 5.859 1.00 98.06 100 GLY A C 1
ATOM 840 O O . GLY A 1 100 ? -7.688 5.124 5.871 1.00 98.06 100 GLY A O 1
ATOM 841 N N . ALA A 1 101 ? -9.185 6.789 5.876 1.00 98.69 101 ALA A N 1
ATOM 842 C CA . ALA A 1 101 ? -8.178 7.849 5.882 1.00 98.69 101 ALA A CA 1
ATOM 843 C C . ALA A 1 101 ? -7.260 7.768 7.110 1.00 98.69 101 ALA A C 1
ATOM 845 O O . ALA A 1 101 ? -6.059 7.996 6.997 1.00 98.69 101 ALA A O 1
ATOM 846 N N . LEU A 1 102 ? -7.792 7.385 8.277 1.00 98.75 102 LEU A N 1
ATOM 847 C CA . LEU A 1 102 ? -6.987 7.128 9.471 1.00 98.75 102 LEU A CA 1
ATOM 848 C C . LEU A 1 102 ? -6.017 5.945 9.274 1.00 98.75 102 LEU A C 1
ATOM 850 O O . LEU A 1 102 ? -4.856 6.049 9.674 1.00 98.75 102 LEU A O 1
ATOM 854 N N . LEU A 1 103 ? -6.468 4.843 8.663 1.00 98.69 103 LEU A N 1
ATOM 855 C CA . LEU A 1 103 ? -5.618 3.685 8.349 1.00 98.69 103 LEU A CA 1
ATOM 856 C C . LEU A 1 103 ? -4.507 4.051 7.354 1.00 98.69 103 LEU A C 1
ATOM 858 O O . LEU A 1 103 ? -3.337 3.786 7.628 1.00 98.69 103 LEU A O 1
ATOM 862 N N . CYS A 1 104 ? -4.856 4.707 6.246 1.00 98.75 104 CYS A N 1
ATOM 863 C CA . CYS A 1 104 ? -3.903 5.121 5.213 1.00 98.75 104 CYS A CA 1
ATOM 864 C C . CYS A 1 104 ? -2.915 6.172 5.742 1.00 98.75 104 CYS A C 1
ATOM 866 O O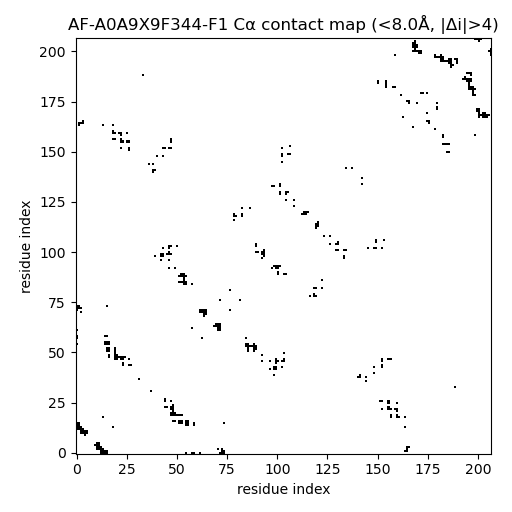 . CYS A 1 104 ? -1.717 6.088 5.488 1.00 98.75 104 CYS A O 1
ATOM 868 N N . SER A 1 105 ? -3.385 7.118 6.562 1.00 98.75 105 SER A N 1
ATOM 869 C CA . SER A 1 105 ? -2.522 8.087 7.244 1.00 98.75 105 SER A CA 1
ATOM 870 C C . SER A 1 105 ? -1.515 7.381 8.155 1.00 98.75 105 SER A C 1
ATOM 872 O O . SER A 1 105 ? -0.316 7.649 8.084 1.00 98.75 105 SER A O 1
ATOM 874 N N . LYS A 1 106 ? -1.970 6.420 8.975 1.00 98.50 106 LYS A N 1
ATOM 875 C CA . LYS A 1 106 ? -1.077 5.610 9.818 1.00 98.50 106 LYS A CA 1
ATOM 876 C C . LYS A 1 106 ? -0.050 4.848 8.981 1.00 98.50 106 LYS A C 1
ATOM 878 O O . LYS A 1 106 ? 1.103 4.764 9.397 1.00 98.50 106 LYS A O 1
ATOM 883 N N . HIS A 1 107 ? -0.460 4.325 7.828 1.00 98.38 107 HIS A N 1
ATOM 884 C CA . HIS A 1 107 ? 0.418 3.619 6.903 1.00 98.38 107 HIS A CA 1
ATOM 885 C C . HIS A 1 107 ? 1.521 4.525 6.351 1.00 98.38 107 HIS A C 1
ATOM 887 O O . HIS A 1 107 ? 2.696 4.203 6.514 1.00 98.38 107 HIS A O 1
ATOM 893 N N . PHE A 1 108 ? 1.191 5.712 5.838 1.00 97.62 108 PHE A N 1
ATOM 894 C CA . PHE A 1 108 ? 2.208 6.653 5.357 1.00 97.62 108 PHE A CA 1
ATOM 895 C C . PHE A 1 108 ? 3.161 7.138 6.454 1.00 97.62 108 PHE A C 1
ATOM 897 O O . PHE A 1 108 ? 4.342 7.346 6.184 1.00 97.62 108 PHE A O 1
ATOM 904 N N . LEU A 1 109 ? 2.688 7.277 7.699 1.00 97.75 109 LEU A N 1
ATOM 905 C CA . LEU A 1 109 ? 3.557 7.633 8.828 1.00 97.75 109 LEU A CA 1
ATOM 906 C C . LEU A 1 109 ? 4.405 6.464 9.353 1.00 97.75 109 LEU A C 1
ATOM 908 O O . LEU A 1 109 ? 5.255 6.683 10.213 1.00 97.75 109 LEU A O 1
ATOM 912 N N . SER A 1 110 ? 4.185 5.238 8.867 1.00 95.81 110 SER A N 1
ATOM 913 C CA . SER A 1 110 ? 5.002 4.072 9.226 1.00 95.81 110 SER A CA 1
ATOM 914 C C . SER A 1 110 ? 6.297 3.963 8.419 1.00 95.81 110 SER A C 1
ATOM 916 O O . SER A 1 110 ? 7.195 3.211 8.798 1.00 95.81 110 SER A O 1
ATOM 918 N N . PHE A 1 111 ? 6.410 4.717 7.324 1.00 93.19 111 PHE A N 1
ATOM 919 C CA . PHE A 1 111 ? 7.599 4.729 6.481 1.00 93.19 111 PHE A CA 1
ATOM 920 C C . PHE A 1 111 ? 8.784 5.436 7.160 1.00 93.19 111 PHE A C 1
ATOM 922 O O . PHE A 1 111 ? 8.577 6.281 8.036 1.00 93.19 111 PHE A O 1
ATOM 929 N N . PRO A 1 112 ? 10.034 5.130 6.755 1.00 93.81 112 PRO A N 1
ATOM 930 C CA . PRO A 1 112 ? 11.223 5.733 7.351 1.00 93.81 112 PRO A CA 1
ATOM 931 C C . PRO A 1 112 ? 11.185 7.263 7.327 1.00 93.81 112 PRO A C 1
ATOM 933 O O . PRO A 1 112 ? 11.116 7.872 6.260 1.00 93.81 112 PRO A O 1
ATOM 936 N N . LEU A 1 113 ? 11.253 7.876 8.509 1.00 93.31 113 LEU A N 1
ATOM 937 C CA . LEU A 1 113 ? 11.229 9.326 8.682 1.00 93.31 113 LEU A CA 1
ATOM 938 C C . LEU A 1 113 ? 12.608 9.939 8.414 1.00 93.31 113 LEU A C 1
ATOM 940 O O . LEU A 1 113 ? 13.604 9.503 8.988 1.00 93.31 113 LEU A O 1
ATOM 944 N N . ASN A 1 114 ? 12.647 10.993 7.599 1.00 95.12 114 ASN A N 1
ATOM 945 C CA . ASN A 1 114 ? 13.803 11.873 7.467 1.00 95.12 114 ASN A CA 1
ATOM 946 C C . ASN A 1 114 ? 13.486 13.235 8.099 1.00 95.12 114 ASN A C 1
ATOM 948 O O . ASN A 1 114 ? 12.759 14.034 7.515 1.00 95.12 114 ASN A O 1
ATOM 952 N N . GLU A 1 115 ? 14.032 13.503 9.286 1.00 95.44 115 GLU A N 1
ATOM 953 C CA . GLU A 1 115 ? 13.768 14.749 10.024 1.00 95.44 115 GLU A CA 1
ATOM 954 C C . GLU A 1 115 ? 14.382 15.999 9.372 1.00 95.44 115 GLU A C 1
ATOM 956 O O . GLU A 1 115 ? 13.957 17.115 9.672 1.00 95.44 115 GLU A O 1
ATOM 961 N N . GLU A 1 116 ? 15.353 15.827 8.470 1.00 97.38 116 GLU A N 1
ATOM 962 C CA . GLU A 1 116 ? 15.985 16.922 7.721 1.00 97.38 116 GLU A CA 1
ATOM 963 C C . GLU A 1 116 ? 15.162 17.349 6.491 1.00 97.38 116 GLU A C 1
ATOM 965 O O . GLU A 1 116 ? 15.408 18.408 5.915 1.00 97.38 116 GLU A O 1
ATOM 970 N N . ASP A 1 117 ? 14.178 16.543 6.082 1.00 97.44 117 ASP A N 1
ATOM 971 C CA . ASP A 1 117 ? 13.280 16.846 4.970 1.00 97.44 117 ASP A CA 1
ATOM 972 C C . ASP A 1 117 ? 12.081 17.671 5.466 1.00 97.44 117 ASP A C 1
ATOM 974 O O . ASP A 1 117 ? 11.145 17.157 6.086 1.00 97.44 117 ASP A O 1
ATOM 978 N N . GLU A 1 118 ? 12.111 18.978 5.198 1.00 97.50 118 GLU A N 1
ATOM 979 C CA . GLU A 1 118 ? 11.085 19.921 5.657 1.00 97.50 118 GLU A CA 1
ATOM 980 C C . GLU A 1 118 ? 9.676 19.574 5.144 1.00 97.50 118 GLU A C 1
ATOM 982 O O . GLU A 1 118 ? 8.702 19.701 5.895 1.00 97.50 118 GLU A O 1
ATOM 987 N N . GLU A 1 119 ? 9.558 19.081 3.905 1.00 97.81 119 GLU A N 1
ATOM 988 C CA . GLU A 1 119 ? 8.274 18.691 3.312 1.00 97.81 119 GLU A CA 1
ATOM 989 C C . GLU A 1 119 ? 7.725 17.434 3.986 1.00 97.81 119 GLU A C 1
ATOM 991 O O . GLU A 1 119 ? 6.541 17.372 4.334 1.00 97.81 119 GLU A O 1
ATOM 996 N N . MET A 1 120 ? 8.599 16.457 4.256 1.00 97.31 120 MET A N 1
ATOM 997 C CA . MET A 1 120 ? 8.226 15.265 5.016 1.00 97.31 120 MET A CA 1
ATOM 998 C C . MET A 1 120 ? 7.755 15.625 6.421 1.00 97.31 120 MET A C 1
ATOM 1000 O O . MET A 1 120 ? 6.722 15.132 6.870 1.00 97.31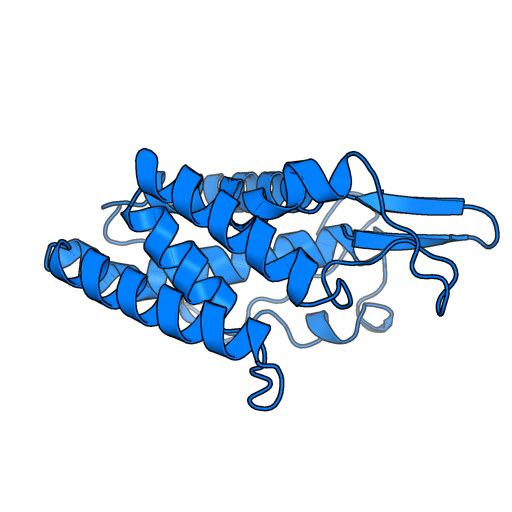 120 MET A O 1
ATOM 1004 N N . MET A 1 121 ? 8.471 16.510 7.114 1.00 98.12 121 MET A N 1
ATOM 1005 C CA . MET A 1 121 ? 8.114 16.913 8.472 1.00 98.12 121 MET A CA 1
ATOM 1006 C C . MET A 1 121 ? 6.819 17.726 8.527 1.00 98.12 121 MET A C 1
ATOM 1008 O O . MET A 1 121 ? 6.065 17.610 9.498 1.00 98.12 121 MET A O 1
ATOM 1012 N N . SER A 1 122 ? 6.545 18.537 7.504 1.00 98.12 122 SER A N 1
ATOM 1013 C CA . SER A 1 122 ? 5.274 19.248 7.351 1.00 98.12 122 SER A CA 1
ATOM 1014 C C . SER A 1 122 ? 4.112 18.263 7.191 1.00 98.12 122 SER A C 1
ATOM 1016 O O . SER A 1 122 ? 3.159 18.296 7.977 1.00 98.12 122 SER A O 1
ATOM 1018 N N . PHE A 1 123 ? 4.242 17.317 6.254 1.00 98.44 123 PHE A N 1
ATOM 1019 C CA . PHE A 1 123 ? 3.269 16.249 6.024 1.00 98.44 123 PHE A CA 1
ATOM 1020 C C . PHE A 1 123 ? 3.045 15.398 7.282 1.00 98.44 123 PHE A C 1
ATOM 1022 O O . PHE A 1 123 ? 1.911 15.227 7.726 1.00 98.44 123 PHE A O 1
ATOM 1029 N N . TYR A 1 124 ? 4.124 14.943 7.923 1.00 98.44 124 TYR A N 1
ATOM 1030 C CA . TYR A 1 124 ? 4.076 14.100 9.117 1.00 98.44 124 TYR A CA 1
ATOM 1031 C C . TYR A 1 124 ? 3.293 14.761 10.261 1.00 98.44 124 TYR A C 1
ATOM 1033 O O . TYR A 1 124 ? 2.424 14.142 10.877 1.00 98.44 124 TYR A O 1
ATOM 1041 N N . LYS A 1 125 ? 3.550 16.048 10.533 1.00 98.44 125 LYS A N 1
ATOM 1042 C CA . LYS A 1 125 ? 2.823 16.808 11.565 1.00 98.44 125 LYS A CA 1
ATOM 1043 C C . LYS A 1 125 ? 1.346 16.974 11.215 1.00 98.44 125 LYS A C 1
ATOM 1045 O O . LYS A 1 125 ? 0.505 16.836 12.101 1.00 98.44 125 LYS A O 1
ATOM 1050 N N . HIS A 1 126 ? 1.033 17.267 9.953 1.00 98.50 126 HIS A N 1
ATOM 1051 C CA . HIS A 1 126 ? -0.347 17.407 9.492 1.00 98.50 126 HIS A CA 1
ATOM 1052 C C . HIS A 1 126 ? -1.136 16.106 9.690 1.00 98.50 126 HIS A C 1
ATOM 1054 O O . HIS A 1 126 ? -2.232 16.111 10.256 1.00 98.50 126 HIS A O 1
ATOM 1060 N N . GLU A 1 127 ? -0.535 14.982 9.317 1.00 98.69 127 GLU A N 1
ATOM 1061 C CA . GLU A 1 127 ? -1.156 13.669 9.429 1.00 98.69 127 GLU A CA 1
ATOM 1062 C C . GLU A 1 127 ? -1.281 13.186 10.876 1.00 98.69 127 GLU A C 1
ATOM 1064 O O . GLU A 1 127 ? -2.307 12.612 11.233 1.00 98.69 127 GLU A O 1
ATOM 1069 N N . LEU A 1 128 ? -0.344 13.521 11.770 1.00 98.62 128 LEU A N 1
ATOM 1070 C CA . LEU A 1 128 ? -0.545 13.300 13.207 1.00 98.62 128 LEU A CA 1
ATOM 1071 C C . LEU A 1 128 ? -1.796 14.019 13.736 1.00 98.62 128 LEU A C 1
ATOM 1073 O O . LEU A 1 128 ? -2.524 13.461 14.561 1.00 98.62 128 LEU A O 1
ATOM 1077 N N . GLU A 1 129 ? -2.069 15.243 13.280 1.00 98.69 129 GLU A N 1
ATOM 1078 C CA . GLU A 1 129 ? -3.280 15.971 13.672 1.00 98.69 129 GLU A CA 1
ATOM 1079 C C . GLU A 1 129 ? -4.546 15.370 13.046 1.00 98.69 129 GLU A C 1
ATOM 1081 O O . GLU A 1 129 ? -5.563 15.252 13.741 1.00 98.69 129 GLU A O 1
ATOM 1086 N N . ARG A 1 130 ? -4.488 14.902 11.787 1.00 98.62 130 ARG A N 1
ATOM 1087 C CA . ARG A 1 130 ? -5.575 14.125 11.162 1.00 98.62 130 ARG A CA 1
ATOM 1088 C C . ARG A 1 130 ? -5.896 12.883 11.990 1.00 98.62 130 ARG A C 1
ATOM 1090 O O . ARG A 1 130 ? -7.046 12.699 12.390 1.00 98.62 130 ARG A O 1
ATOM 1097 N N . GLN A 1 131 ? -4.883 12.086 12.326 1.00 98.56 131 GLN A N 1
ATOM 1098 C CA . GLN A 1 131 ? -5.054 10.868 13.116 1.00 98.56 131 GLN A CA 1
ATOM 1099 C C . GLN A 1 131 ? -5.665 11.174 14.484 1.00 98.56 131 GLN A C 1
ATOM 1101 O O . GLN A 1 131 ? -6.667 10.570 14.859 1.00 98.56 131 GLN A O 1
ATOM 1106 N N . LYS A 1 132 ? -5.137 12.166 15.217 1.00 98.38 132 LYS A N 1
ATOM 1107 C CA . LYS A 1 132 ? -5.694 12.584 16.517 1.00 98.38 132 LYS A CA 1
ATOM 1108 C C . LYS A 1 132 ? -7.152 13.025 16.417 1.00 98.38 132 LYS A C 1
ATOM 1110 O O . LYS A 1 132 ? -7.921 12.775 17.345 1.00 98.38 132 LYS A O 1
ATOM 1115 N N . ARG A 1 133 ? -7.531 13.726 15.345 1.00 98.31 133 ARG A N 1
ATOM 1116 C CA . ARG A 1 133 ? -8.902 14.203 15.129 1.00 98.31 133 ARG A CA 1
ATOM 1117 C C . ARG A 1 133 ? -9.859 13.043 14.867 1.00 98.31 133 ARG A C 1
ATOM 1119 O O . ARG A 1 133 ? -10.894 12.988 15.523 1.00 98.31 133 ARG A O 1
ATOM 1126 N N . ILE A 1 134 ? -9.503 12.123 13.972 1.00 97.81 134 ILE A N 1
ATOM 1127 C CA . ILE A 1 134 ? -10.364 10.989 13.602 1.00 97.81 134 ILE A CA 1
ATOM 1128 C C . ILE A 1 134 ? -10.425 9.949 14.731 1.00 97.81 134 ILE A C 1
ATOM 1130 O O . ILE A 1 134 ? -11.496 9.442 15.042 1.00 97.81 134 ILE A O 1
ATOM 1134 N N . LEU A 1 135 ? -9.323 9.690 15.445 1.00 96.81 135 LEU A N 1
ATOM 1135 C CA . LEU A 1 135 ? -9.321 8.766 16.590 1.00 96.81 135 LEU A CA 1
ATOM 1136 C C . LEU A 1 135 ? -10.336 9.159 17.676 1.00 96.81 135 LEU A C 1
ATOM 1138 O O . LEU A 1 135 ? -10.922 8.287 18.311 1.00 96.81 135 LEU A O 1
ATOM 1142 N N . LYS A 1 136 ? -10.585 10.461 17.876 1.00 96.81 136 LYS A N 1
ATOM 1143 C CA . LYS A 1 136 ? -11.577 10.960 18.846 1.00 96.81 136 LYS A CA 1
ATOM 1144 C C . LYS A 1 136 ? -13.024 10.662 18.452 1.00 96.81 136 LYS A C 1
ATOM 1146 O O . LYS A 1 136 ? -13.895 10.756 19.312 1.00 96.81 136 LYS A O 1
ATOM 1151 N N . THR A 1 137 ? -13.291 10.357 17.183 1.00 95.31 137 THR A N 1
ATOM 1152 C CA . THR A 1 137 ? -14.642 10.040 16.702 1.00 95.31 137 THR A CA 1
ATOM 1153 C C . THR A 1 137 ? -14.936 8.545 16.734 1.00 95.31 137 THR A C 1
ATOM 1155 O O . THR A 1 137 ? -16.068 8.162 16.449 1.00 95.31 137 THR A O 1
ATOM 1158 N N . LEU A 1 138 ? -13.946 7.704 17.055 1.00 94.19 138 LEU A N 1
ATOM 1159 C CA . LEU A 1 138 ? -14.125 6.259 17.038 1.00 94.19 138 LEU A CA 1
ATOM 1160 C C . LEU A 1 138 ? -14.901 5.754 18.259 1.00 94.19 138 LEU A C 1
ATOM 1162 O O . LEU A 1 138 ? -14.712 6.233 19.380 1.00 94.19 138 LEU A O 1
ATOM 1166 N N . THR A 1 139 ? -15.735 4.733 18.059 1.00 92.12 139 THR A N 1
ATOM 1167 C CA . THR A 1 139 ? -16.289 3.950 19.171 1.00 92.12 139 THR A CA 1
ATOM 1168 C C . THR A 1 139 ? -15.205 3.084 19.813 1.00 92.12 139 THR A C 1
ATOM 1170 O O . THR A 1 139 ? -14.109 2.898 19.275 1.00 92.12 139 THR A O 1
ATOM 1173 N N . LYS A 1 140 ? -15.513 2.511 20.978 1.00 90.44 140 LYS A N 1
ATOM 1174 C CA . LYS A 1 140 ? -14.595 1.609 21.679 1.00 90.44 140 LYS A CA 1
ATOM 1175 C C . LYS A 1 140 ? -14.257 0.377 20.832 1.00 90.44 140 LYS A C 1
ATOM 1177 O O . LYS A 1 140 ? -13.100 -0.022 20.779 1.00 90.44 140 LYS A O 1
ATOM 1182 N N . GLU A 1 141 ? -15.251 -0.199 20.168 1.00 88.19 141 GLU A N 1
ATOM 1183 C CA . GLU A 1 141 ? -15.124 -1.387 19.320 1.00 88.19 141 GLU A CA 1
ATOM 1184 C C . GLU A 1 141 ? -14.231 -1.090 18.107 1.00 88.19 141 GLU A C 1
ATOM 1186 O O . GLU A 1 141 ? -13.273 -1.815 17.843 1.00 88.19 141 GLU A O 1
ATOM 1191 N N . GLN A 1 142 ? -14.464 0.046 17.441 1.00 87.50 142 GLN A N 1
ATOM 1192 C CA . GLN A 1 142 ? -13.644 0.515 16.320 1.00 87.50 142 GLN A CA 1
ATOM 1193 C C . GLN A 1 142 ? -12.182 0.725 16.720 1.00 87.50 142 GLN A C 1
ATOM 1195 O O . GLN A 1 142 ? -11.269 0.328 15.995 1.00 87.50 142 GLN A O 1
ATOM 1200 N N . PHE A 1 143 ? -11.954 1.338 17.884 1.00 90.31 143 PHE A N 1
ATOM 1201 C CA . PHE A 1 143 ? -10.610 1.579 18.396 1.00 90.31 143 PHE A CA 1
ATOM 1202 C C . PHE A 1 143 ? -9.868 0.267 18.689 1.00 90.31 143 PHE A C 1
ATOM 1204 O O . PHE A 1 143 ? -8.690 0.146 18.367 1.00 90.31 143 PHE A O 1
ATOM 1211 N N . VAL A 1 144 ? -10.553 -0.735 19.251 1.00 90.50 144 VAL A N 1
ATOM 1212 C CA . VAL A 1 144 ? -9.970 -2.062 19.521 1.00 90.50 144 VAL A CA 1
ATOM 1213 C C . VAL A 1 144 ? -9.595 -2.792 18.226 1.00 90.50 144 VAL A C 1
ATOM 1215 O O . VAL A 1 144 ? -8.576 -3.482 18.192 1.00 90.50 144 VAL A O 1
ATOM 1218 N N . MET A 1 145 ? -10.376 -2.625 17.155 1.00 91.25 145 MET A N 1
ATOM 1219 C CA . MET A 1 145 ? -10.106 -3.261 15.859 1.00 91.25 145 MET A CA 1
ATOM 1220 C C . MET A 1 145 ? -9.054 -2.538 15.012 1.00 91.25 145 MET A C 1
ATOM 1222 O O . MET A 1 145 ? -8.493 -3.138 14.097 1.00 91.25 145 MET A O 1
ATOM 1226 N N . PHE A 1 146 ? -8.747 -1.279 15.326 1.00 93.44 146 PHE A N 1
ATOM 1227 C CA . PHE A 1 146 ? -7.869 -0.432 14.520 1.00 93.44 146 PHE A CA 1
ATOM 1228 C C . PHE A 1 146 ? -6.496 -1.043 14.227 1.00 93.44 146 PHE A C 1
ATOM 1230 O O . PHE A 1 146 ? -6.066 -1.038 13.076 1.00 93.44 146 PHE A O 1
ATOM 1237 N N . ASP A 1 147 ? -5.830 -1.618 15.230 1.00 92.75 147 ASP A N 1
ATOM 1238 C CA . ASP A 1 147 ? -4.527 -2.262 15.021 1.00 92.75 147 ASP A CA 1
ATOM 1239 C C . ASP A 1 147 ? -4.629 -3.480 14.087 1.00 92.75 147 ASP A C 1
ATOM 1241 O O . ASP A 1 147 ? -3.820 -3.637 13.174 1.00 92.75 147 ASP A O 1
ATOM 1245 N N . LYS A 1 148 ? -5.679 -4.296 14.246 1.00 92.31 148 LYS A N 1
ATOM 1246 C CA . LYS A 1 148 ? -5.914 -5.479 13.405 1.00 92.31 148 LYS A CA 1
ATOM 1247 C C . LYS A 1 148 ? -6.177 -5.089 11.948 1.00 92.31 148 LYS A C 1
ATOM 1249 O O . LYS A 1 148 ? -5.627 -5.705 11.040 1.00 92.31 148 LYS A O 1
ATOM 1254 N N . HIS A 1 149 ? -6.987 -4.056 11.722 1.00 94.56 149 HIS A N 1
ATOM 1255 C CA . HIS A 1 149 ? -7.263 -3.533 10.383 1.00 94.56 149 HIS A CA 1
ATOM 1256 C C . HIS A 1 149 ? -6.037 -2.882 9.747 1.00 94.56 149 HIS A C 1
ATOM 1258 O O . HIS A 1 149 ? -5.797 -3.053 8.556 1.00 94.56 149 HIS A O 1
ATOM 1264 N N . TYR A 1 150 ? -5.217 -2.189 10.536 1.00 96.38 150 TYR A N 1
ATOM 1265 C CA . TYR A 1 150 ? -3.957 -1.645 10.046 1.00 96.38 150 TYR A CA 1
ATOM 1266 C C . TYR A 1 150 ? -2.978 -2.749 9.625 1.00 96.38 150 TYR A C 1
ATOM 1268 O O . TYR A 1 150 ? -2.375 -2.662 8.557 1.00 96.38 150 TYR A O 1
ATOM 1276 N N . ARG A 1 151 ? -2.848 -3.813 10.426 1.00 94.88 151 ARG A N 1
ATOM 1277 C CA . ARG A 1 151 ? -2.008 -4.974 10.086 1.00 94.88 151 ARG A CA 1
ATOM 1278 C C . ARG A 1 151 ? -2.514 -5.696 8.838 1.00 94.88 151 ARG A C 1
ATOM 1280 O O . ARG A 1 151 ? -1.697 -6.152 8.046 1.00 94.88 151 ARG A O 1
ATOM 1287 N N . LEU A 1 152 ? -3.833 -5.740 8.628 1.00 95.62 152 LEU A N 1
ATOM 1288 C CA . LEU A 1 152 ? -4.426 -6.231 7.382 1.00 95.62 152 LEU A CA 1
ATOM 1289 C C . LEU A 1 152 ? -4.008 -5.365 6.188 1.00 95.62 152 LEU A C 1
ATOM 1291 O O . LEU A 1 152 ? -3.558 -5.910 5.186 1.00 95.62 152 LEU A O 1
ATOM 1295 N N . LEU A 1 153 ? -4.119 -4.036 6.303 1.00 97.81 153 LEU A N 1
ATOM 1296 C CA . LEU A 1 153 ? -3.705 -3.114 5.243 1.00 97.81 153 LEU A CA 1
ATOM 1297 C C . LEU A 1 153 ? -2.230 -3.299 4.894 1.00 97.81 153 LEU A C 1
ATOM 1299 O O . LEU A 1 153 ? -1.926 -3.525 3.728 1.00 97.81 153 LEU A O 1
ATOM 1303 N N . LYS A 1 154 ? -1.341 -3.277 5.895 1.00 97.56 154 LYS A N 1
ATOM 1304 C CA . LYS A 1 154 ? 0.104 -3.469 5.696 1.00 97.56 154 LYS A CA 1
ATOM 1305 C C . LYS A 1 154 ? 0.402 -4.794 4.996 1.00 97.56 154 LYS A C 1
ATOM 1307 O O . LYS A 1 154 ? 1.151 -4.810 4.032 1.00 97.56 154 LYS A O 1
ATOM 1312 N N . PHE A 1 155 ? -0.215 -5.889 5.440 1.00 96.31 155 PHE A N 1
ATOM 1313 C CA . PHE A 1 155 ? -0.007 -7.195 4.819 1.00 96.31 155 PHE A CA 1
ATOM 1314 C C . PHE A 1 155 ? -0.468 -7.229 3.356 1.00 96.31 155 PHE A C 1
ATOM 1316 O O . PHE A 1 155 ? 0.249 -7.739 2.498 1.00 96.31 155 PHE A O 1
ATOM 1323 N N . CYS A 1 156 ? -1.649 -6.687 3.057 1.00 97.69 156 CYS A N 1
ATOM 1324 C CA . CYS A 1 156 ? -2.175 -6.662 1.694 1.00 97.69 156 CYS A CA 1
ATOM 1325 C C . CYS A 1 156 ? -1.342 -5.769 0.764 1.00 97.69 156 CYS A C 1
ATOM 1327 O O . CYS A 1 156 ? -1.106 -6.160 -0.379 1.00 97.69 156 CYS A O 1
ATOM 1329 N N . ASP A 1 157 ? -0.878 -4.614 1.249 1.00 98.44 157 ASP A N 1
ATOM 1330 C CA . ASP A 1 157 ? 0.077 -3.761 0.534 1.00 98.44 157 ASP A CA 1
ATOM 1331 C C . ASP A 1 157 ? 1.373 -4.534 0.232 1.00 98.44 157 ASP A C 1
ATOM 1333 O O . ASP A 1 157 ? 1.710 -4.740 -0.937 1.00 98.44 157 ASP A O 1
ATOM 1337 N N . GLU A 1 158 ? 2.033 -5.087 1.254 1.00 97.56 158 GLU A N 1
ATOM 1338 C CA . GLU A 1 158 ? 3.295 -5.817 1.093 1.00 97.56 158 GLU A CA 1
ATOM 1339 C C . GLU A 1 158 ? 3.160 -7.036 0.165 1.00 97.56 158 GLU A C 1
ATOM 1341 O O . GLU A 1 158 ? 4.039 -7.280 -0.665 1.00 97.56 158 GLU A O 1
ATOM 1346 N N . LEU A 1 159 ? 2.058 -7.790 0.253 1.00 97.56 159 LEU A N 1
ATOM 1347 C CA . LEU A 1 159 ? 1.805 -8.930 -0.630 1.00 97.56 159 LEU A CA 1
ATOM 1348 C C . LEU A 1 159 ? 1.526 -8.484 -2.074 1.00 97.56 159 LEU A C 1
ATOM 1350 O O . LEU A 1 159 ? 1.976 -9.133 -3.019 1.00 97.56 159 LEU A O 1
ATOM 1354 N N . SER A 1 160 ? 0.834 -7.360 -2.273 1.00 98.31 160 SER A N 1
ATOM 1355 C CA . SER A 1 160 ? 0.643 -6.793 -3.613 1.00 98.31 160 SER A CA 1
ATOM 1356 C C . SER A 1 160 ? 1.972 -6.319 -4.218 1.00 98.31 160 SER A C 1
ATOM 1358 O O . SER A 1 160 ? 2.271 -6.615 -5.377 1.00 98.31 160 SER A O 1
ATOM 1360 N N . LEU A 1 161 ? 2.829 -5.673 -3.419 1.00 98.06 161 LEU A N 1
ATOM 1361 C CA . LEU A 1 161 ? 4.171 -5.259 -3.820 1.00 98.06 161 LEU A CA 1
ATOM 1362 C C . LEU A 1 161 ? 5.057 -6.466 -4.129 1.00 98.06 161 LEU A C 1
ATOM 1364 O O . LEU A 1 161 ? 5.770 -6.443 -5.132 1.00 98.06 161 LEU A O 1
ATOM 1368 N N . TYR A 1 162 ? 4.968 -7.544 -3.345 1.00 97.94 162 TYR A N 1
ATOM 1369 C CA . TYR A 1 162 ? 5.653 -8.804 -3.630 1.00 97.94 162 TYR A CA 1
ATOM 1370 C C . TYR A 1 162 ? 5.338 -9.305 -5.044 1.00 97.94 162 TYR A C 1
ATOM 1372 O O . TYR A 1 162 ? 6.262 -9.621 -5.800 1.00 97.94 162 TYR A O 1
ATOM 1380 N N . VAL A 1 163 ? 4.054 -9.318 -5.421 1.00 97.31 163 VAL A N 1
ATOM 1381 C CA . VAL A 1 163 ? 3.593 -9.750 -6.749 1.00 97.31 163 VAL A CA 1
ATOM 1382 C C . VAL A 1 163 ? 4.069 -8.798 -7.849 1.00 97.31 163 VAL A C 1
ATOM 1384 O O . VAL A 1 163 ? 4.537 -9.235 -8.903 1.00 97.31 163 VAL A O 1
ATOM 1387 N N . CYS A 1 164 ? 3.965 -7.489 -7.626 1.00 97.12 164 CYS A N 1
ATOM 1388 C CA . CYS A 1 164 ? 4.286 -6.491 -8.642 1.00 97.12 164 CYS A CA 1
ATOM 1389 C C . CYS A 1 164 ? 5.795 -6.315 -8.870 1.00 97.12 164 CYS A C 1
ATOM 1391 O O . CYS A 1 164 ? 6.225 -6.081 -10.004 1.00 97.12 164 CYS A O 1
ATOM 1393 N N . MET A 1 165 ? 6.606 -6.408 -7.816 1.00 96.62 165 MET A N 1
ATOM 1394 C CA . MET A 1 165 ? 8.038 -6.107 -7.872 1.00 96.62 165 MET A CA 1
ATOM 1395 C C . MET A 1 165 ? 8.879 -7.325 -8.268 1.00 96.62 165 MET A C 1
ATOM 1397 O O . MET A 1 165 ? 9.852 -7.176 -9.008 1.00 96.62 165 MET A O 1
ATOM 1401 N N . ASN A 1 166 ? 8.502 -8.535 -7.849 1.00 96.50 166 ASN A N 1
ATOM 1402 C CA . ASN A 1 166 ? 9.194 -9.754 -8.270 1.00 96.50 166 ASN A CA 1
ATOM 1403 C C . ASN A 1 166 ? 8.768 -10.186 -9.672 1.00 96.50 166 ASN A C 1
ATOM 1405 O O . ASN A 1 166 ? 7.646 -9.933 -10.098 1.00 96.50 166 ASN A O 1
ATOM 1409 N N . LYS A 1 167 ? 9.648 -10.870 -10.407 1.00 95.69 167 LYS A N 1
ATOM 1410 C CA . LYS A 1 167 ? 9.252 -11.555 -11.645 1.00 95.69 167 LYS A CA 1
ATOM 1411 C C . LYS A 1 167 ? 8.361 -12.762 -11.283 1.00 95.69 167 LYS A C 1
ATOM 1413 O O . LYS A 1 167 ? 8.764 -13.516 -10.401 1.00 95.69 167 LYS A O 1
ATOM 1418 N N . PRO A 1 168 ? 7.225 -13.001 -11.965 1.00 96.00 168 PRO A N 1
ATOM 1419 C CA . PRO A 1 168 ? 6.443 -14.220 -11.752 1.00 96.00 168 PRO A CA 1
ATOM 1420 C C . PRO A 1 168 ? 7.298 -15.484 -11.928 1.00 96.00 168 PRO A C 1
ATOM 1422 O O . PRO A 1 168 ? 8.166 -15.525 -12.808 1.00 96.00 168 PRO A O 1
ATOM 1425 N N . GLY A 1 169 ? 7.098 -16.484 -11.066 1.00 96.06 169 GLY A N 1
ATOM 1426 C CA . GLY A 1 169 ? 7.893 -17.718 -11.049 1.00 96.06 169 GLY A CA 1
ATOM 1427 C C . GLY A 1 169 ? 9.332 -17.565 -10.538 1.00 96.06 169 GLY A C 1
ATOM 1428 O O . GLY A 1 169 ? 10.149 -18.473 -10.726 1.00 96.06 169 GLY A O 1
ATOM 1429 N N . VAL A 1 170 ? 9.701 -16.424 -9.938 1.00 96.25 170 VAL A N 1
ATOM 1430 C CA . VAL A 1 170 ? 11.041 -16.253 -9.356 1.00 96.25 170 VAL A CA 1
ATOM 1431 C C . VAL A 1 170 ? 11.248 -17.229 -8.198 1.00 96.25 170 VAL A C 1
ATOM 1433 O O . VAL A 1 170 ? 10.367 -17.457 -7.377 1.00 96.25 170 VAL A O 1
ATOM 1436 N N . LYS A 1 171 ? 12.443 -17.815 -8.103 1.00 96.12 171 LYS A N 1
ATOM 1437 C CA . LYS A 1 171 ? 12.785 -18.674 -6.965 1.00 96.12 171 LYS A CA 1
ATOM 1438 C C . LYS A 1 171 ? 12.989 -17.813 -5.725 1.00 96.12 171 LYS A C 1
ATOM 1440 O O . LYS A 1 171 ? 13.660 -16.793 -5.8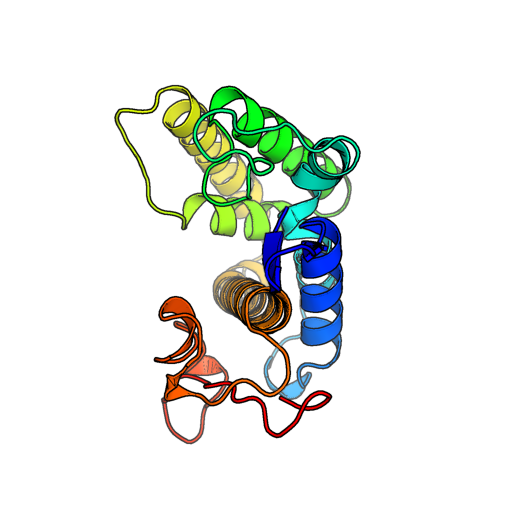24 1.00 96.12 171 LYS A O 1
ATOM 1445 N N . LYS A 1 172 ? 12.574 -18.299 -4.551 1.00 93.75 172 LYS A N 1
ATOM 1446 C CA . LYS A 1 172 ? 12.707 -17.596 -3.257 1.00 93.75 172 LYS A CA 1
ATOM 1447 C C . LYS A 1 172 ? 14.066 -16.909 -3.038 1.00 93.75 172 LYS A C 1
ATOM 1449 O O . LYS A 1 172 ? 14.146 -15.753 -2.646 1.00 93.75 172 LYS A O 1
ATOM 1454 N N . LYS A 1 173 ? 15.167 -17.603 -3.345 1.00 94.69 173 LYS A N 1
ATOM 1455 C CA . LYS A 1 173 ? 16.538 -17.073 -3.191 1.00 94.69 173 LYS A CA 1
ATOM 1456 C C . LYS A 1 173 ? 16.865 -15.870 -4.096 1.00 94.69 173 LYS A C 1
ATOM 1458 O O . LYS A 1 173 ? 17.748 -15.087 -3.756 1.00 94.69 173 LYS A O 1
ATOM 1463 N N . ASP A 1 174 ? 16.172 -15.757 -5.226 1.00 95.56 174 ASP A N 1
ATOM 1464 C CA . ASP A 1 174 ? 16.380 -14.765 -6.283 1.00 95.56 174 ASP A CA 1
ATOM 1465 C C . ASP A 1 174 ? 15.326 -13.633 -6.212 1.00 95.56 174 ASP A C 1
ATOM 1467 O O . ASP A 1 174 ? 15.316 -12.750 -7.066 1.00 95.56 174 ASP A O 1
ATOM 1471 N N . GLU A 1 175 ? 14.443 -13.650 -5.204 1.00 95.56 175 GLU A N 1
ATOM 1472 C CA . GLU A 1 175 ? 13.497 -12.565 -4.917 1.00 95.56 175 GLU A CA 1
ATOM 1473 C C . GLU A 1 175 ? 14.206 -11.273 -4.491 1.00 95.56 175 GLU A C 1
ATOM 1475 O O . GLU A 1 175 ? 15.383 -11.265 -4.111 1.00 95.56 175 GLU A O 1
ATOM 1480 N N . ILE A 1 176 ? 13.458 -10.172 -4.502 1.00 94.25 176 ILE A N 1
ATOM 1481 C CA . ILE A 1 176 ? 13.872 -8.913 -3.881 1.00 94.25 176 ILE A CA 1
ATOM 1482 C C . ILE A 1 176 ? 13.998 -9.114 -2.368 1.00 94.25 176 ILE A C 1
ATOM 1484 O O . ILE A 1 176 ? 13.102 -9.669 -1.732 1.00 94.25 176 ILE A O 1
ATOM 1488 N N . ASP A 1 177 ? 15.101 -8.628 -1.793 1.00 94.31 177 ASP A N 1
ATOM 1489 C CA . ASP A 1 177 ? 15.473 -8.874 -0.393 1.00 94.31 177 ASP A CA 1
ATOM 1490 C C . ASP A 1 177 ? 14.385 -8.478 0.613 1.00 94.31 177 ASP A C 1
ATOM 1492 O O . ASP A 1 177 ? 14.213 -9.167 1.614 1.00 94.31 177 ASP A O 1
ATOM 1496 N N . LEU A 1 178 ? 13.595 -7.442 0.302 1.00 92.00 178 LEU A N 1
ATOM 1497 C CA . LEU A 1 178 ? 12.477 -6.971 1.125 1.00 92.00 178 LEU A CA 1
ATOM 1498 C C . LEU A 1 178 ? 11.479 -8.080 1.510 1.00 92.00 178 LEU A C 1
ATOM 1500 O O . LEU A 1 178 ? 10.873 -7.998 2.571 1.00 92.00 178 LEU A O 1
ATOM 1504 N N . PHE A 1 179 ? 11.305 -9.112 0.677 1.00 94.44 179 PHE A N 1
ATOM 1505 C CA . PHE A 1 179 ? 10.257 -10.126 0.859 1.00 94.44 179 PHE A CA 1
ATOM 1506 C C . PHE A 1 179 ? 10.778 -11.516 1.257 1.00 94.44 179 PHE A C 1
ATOM 1508 O O . PHE A 1 179 ? 9.996 -12.464 1.409 1.00 94.44 179 PHE A O 1
ATOM 1515 N N . LYS A 1 180 ? 12.098 -11.677 1.410 1.00 92.81 180 LYS A N 1
ATOM 1516 C CA . LYS A 1 180 ? 12.705 -12.993 1.666 1.00 92.81 180 LYS A CA 1
ATOM 1517 C C . LYS A 1 180 ? 12.361 -13.546 3.043 1.00 92.81 180 LYS A C 1
ATOM 1519 O O . LYS A 1 180 ? 12.137 -14.749 3.160 1.00 92.81 180 LYS A O 1
ATOM 1524 N N . ASP A 1 181 ? 12.256 -12.672 4.039 1.00 90.94 181 ASP A N 1
ATOM 1525 C CA . ASP A 1 181 ? 12.081 -13.060 5.442 1.00 90.94 181 ASP A CA 1
ATOM 1526 C C . ASP A 1 181 ? 10.606 -13.104 5.896 1.00 90.94 181 ASP A C 1
ATOM 1528 O O . ASP A 1 181 ? 10.311 -13.504 7.023 1.00 90.94 181 ASP A O 1
ATOM 1532 N N . GLY A 1 182 ? 9.666 -12.796 4.995 1.00 92.56 182 GLY A N 1
ATOM 1533 C CA . GLY A 1 182 ? 8.225 -12.780 5.260 1.00 92.56 182 GLY A CA 1
ATOM 1534 C C . GLY A 1 182 ? 7.671 -11.391 5.577 1.00 92.56 182 GLY A C 1
ATOM 1535 O O . GLY A 1 182 ? 8.375 -10.390 5.491 1.00 92.56 182 GLY A O 1
ATOM 1536 N N . PHE A 1 183 ? 6.384 -11.345 5.919 1.00 93.94 183 PHE A N 1
ATOM 1537 C CA . PHE A 1 183 ? 5.623 -10.102 6.089 1.00 93.94 183 PHE A CA 1
ATOM 1538 C C . PHE A 1 183 ? 5.454 -9.753 7.569 1.00 93.94 183 PHE A C 1
ATOM 1540 O O . PHE A 1 183 ? 4.715 -10.426 8.293 1.00 93.94 183 PHE A O 1
ATOM 1547 N N . GLU A 1 184 ? 6.143 -8.716 8.043 1.00 90.75 184 GLU A N 1
ATOM 1548 C CA . GLU A 1 184 ? 6.128 -8.315 9.453 1.00 90.75 184 GLU A CA 1
ATOM 1549 C C . GLU A 1 184 ? 4.718 -7.915 9.915 1.00 90.75 184 GLU A C 1
ATOM 1551 O O . GLU A 1 184 ? 4.030 -7.114 9.276 1.00 90.75 184 GLU A O 1
ATOM 1556 N N . GLY A 1 185 ? 4.310 -8.417 11.083 1.00 87.88 185 GLY A N 1
ATOM 1557 C CA . GLY A 1 185 ? 3.002 -8.127 11.656 1.00 87.88 185 GLY A CA 1
ATOM 1558 C C . GLY A 1 185 ? 1.926 -9.129 11.240 1.00 87.88 185 GLY A C 1
ATOM 1559 O O . GLY A 1 185 ? 0.769 -8.946 11.617 1.00 87.88 185 GLY A O 1
ATOM 1560 N N . THR A 1 186 ? 2.270 -10.200 10.526 1.00 91.06 186 THR A N 1
ATOM 1561 C CA . THR A 1 186 ? 1.313 -11.239 10.112 1.00 91.06 186 THR A CA 1
ATOM 1562 C C . THR A 1 186 ? 1.156 -12.406 11.086 1.00 91.06 186 THR A C 1
ATOM 1564 O O . THR A 1 186 ? 0.309 -13.269 10.869 1.00 91.06 186 THR A O 1
ATOM 1567 N N . GLU A 1 187 ? 1.882 -12.428 12.204 1.00 88.50 187 GLU A N 1
ATOM 1568 C CA . GLU A 1 187 ? 1.808 -13.485 13.223 1.00 88.50 187 GLU A CA 1
ATOM 1569 C C . GLU A 1 187 ? 0.382 -13.643 13.771 1.00 88.50 187 GLU A C 1
ATOM 1571 O O . GLU A 1 187 ? -0.064 -14.754 14.048 1.00 88.50 187 GLU A O 1
ATOM 1576 N N . MET A 1 188 ? -0.376 -12.539 13.853 1.00 84.81 188 MET A N 1
ATOM 1577 C CA . MET A 1 1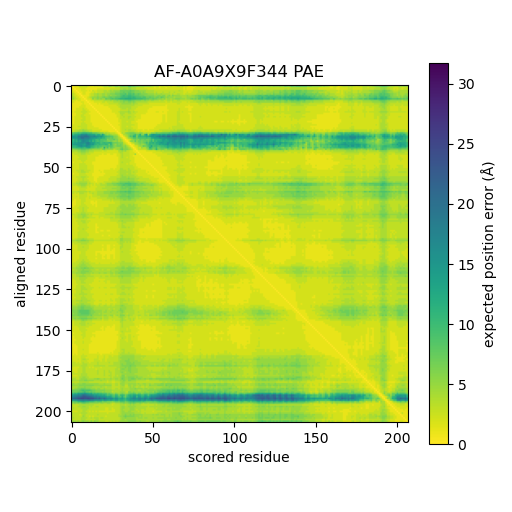88 ? -1.787 -12.558 14.262 1.00 84.81 188 MET A CA 1
ATOM 1578 C C . MET A 1 188 ? -2.695 -13.333 13.296 1.00 84.81 188 MET A C 1
ATOM 1580 O O . MET A 1 188 ? -3.735 -13.840 13.709 1.00 84.81 188 MET A O 1
ATOM 1584 N N . PHE A 1 189 ? -2.306 -13.436 12.023 1.00 83.38 189 PHE A N 1
ATOM 1585 C CA . PHE A 1 189 ? -3.013 -14.202 10.997 1.00 83.38 189 PHE A CA 1
ATOM 1586 C C . PHE A 1 189 ? -2.529 -15.659 10.940 1.00 83.38 189 PHE A C 1
ATOM 1588 O O . PHE A 1 189 ? -3.137 -16.491 10.272 1.00 83.38 189 PHE A O 1
ATOM 1595 N N . ASN A 1 190 ? -1.466 -16.006 11.668 1.00 78.12 190 ASN A N 1
ATOM 1596 C CA . ASN A 1 190 ? -0.922 -17.357 11.741 1.00 78.12 190 ASN A CA 1
ATOM 1597 C C . ASN A 1 190 ? -0.986 -17.908 13.175 1.00 78.12 190 ASN A C 1
ATOM 1599 O O . ASN A 1 190 ? 0.023 -18.256 13.793 1.00 78.12 190 ASN A O 1
ATOM 1603 N N . SER A 1 191 ? -2.210 -18.022 13.699 1.00 65.69 191 SER A N 1
ATOM 1604 C CA . SER A 1 191 ? -2.497 -18.407 15.091 1.00 65.69 191 SER A CA 1
ATOM 1605 C C . SER A 1 191 ? -2.014 -19.804 15.506 1.00 65.69 191 SER A C 1
ATOM 1607 O O . SER A 1 191 ? -2.087 -20.149 16.683 1.00 65.69 191 SER A O 1
ATOM 1609 N N . LYS A 1 192 ? -1.534 -20.626 14.565 1.00 68.81 192 LYS A N 1
ATOM 1610 C CA . LYS A 1 192 ? -1.045 -21.984 14.841 1.00 68.81 192 LYS A CA 1
ATOM 1611 C C . LYS A 1 192 ? 0.458 -22.064 15.073 1.00 68.81 192 LYS A C 1
ATOM 1613 O O . LYS A 1 192 ? 0.893 -22.990 15.751 1.00 68.81 192 LYS A O 1
ATOM 1618 N N . GLU A 1 193 ? 1.238 -21.152 14.496 1.00 65.94 193 GLU A N 1
ATOM 1619 C CA . GLU A 1 193 ? 2.702 -21.260 14.500 1.00 65.94 193 GLU A CA 1
ATOM 1620 C C . GLU A 1 193 ? 3.424 -20.026 15.053 1.00 65.94 193 GLU A C 1
ATOM 1622 O O . GLU A 1 193 ? 4.632 -20.112 15.246 1.00 65.94 193 GLU A O 1
ATOM 1627 N N . GLU A 1 194 ? 2.727 -18.907 15.310 1.00 71.81 194 GLU A N 1
ATOM 1628 C CA . GLU A 1 194 ? 3.331 -17.613 15.706 1.00 71.81 194 GLU A CA 1
ATOM 1629 C C . GLU A 1 194 ? 4.461 -17.156 14.760 1.00 71.81 194 GLU A C 1
ATOM 1631 O O . GLU A 1 194 ? 5.356 -16.402 15.134 1.00 71.81 194 GLU A O 1
ATOM 1636 N N . LYS A 1 195 ? 4.431 -17.622 13.508 1.00 85.12 195 LYS A N 1
ATOM 1637 C CA . LYS A 1 195 ? 5.407 -17.272 12.475 1.00 85.12 195 LYS A CA 1
ATOM 1638 C C . LYS A 1 195 ? 4.821 -16.271 11.502 1.00 85.12 195 LYS A C 1
ATOM 1640 O O . LYS A 1 195 ? 3.629 -16.329 11.191 1.00 85.12 195 LYS A O 1
ATOM 1645 N N . LEU A 1 196 ? 5.702 -15.441 10.954 1.00 91.06 196 LEU A N 1
ATOM 1646 C CA . LEU A 1 196 ? 5.399 -14.599 9.805 1.00 91.06 196 LEU A CA 1
ATOM 1647 C C . LEU A 1 196 ? 4.866 -15.447 8.648 1.00 91.06 196 LEU A C 1
ATOM 1649 O O . LEU A 1 196 ? 5.360 -16.546 8.380 1.00 91.06 196 LEU A O 1
ATOM 1653 N N . ILE A 1 197 ? 3.871 -14.913 7.950 1.00 91.81 197 ILE A N 1
ATOM 1654 C CA . ILE A 1 197 ? 3.469 -15.418 6.644 1.00 91.81 197 ILE A CA 1
ATOM 1655 C C . ILE A 1 197 ? 4.623 -15.158 5.673 1.00 91.81 197 ILE A C 1
ATOM 1657 O O . ILE A 1 197 ? 5.208 -14.073 5.651 1.00 91.81 197 ILE A O 1
ATOM 1661 N N . GLN A 1 198 ? 4.937 -16.163 4.863 1.00 93.12 198 GLN A N 1
ATOM 1662 C CA . GLN A 1 198 ? 5.881 -16.070 3.758 1.00 93.12 198 GLN A CA 1
ATOM 1663 C C . GLN A 1 198 ? 5.140 -16.410 2.466 1.00 93.12 198 GLN A C 1
ATOM 1665 O O . GLN A 1 198 ? 4.353 -17.354 2.448 1.00 93.12 198 GLN A O 1
ATOM 1670 N N . ALA A 1 199 ? 5.383 -15.635 1.411 1.00 94.44 199 ALA A N 1
ATOM 1671 C CA . ALA A 1 199 ? 4.933 -15.959 0.060 1.00 94.44 199 ALA A CA 1
ATOM 1672 C C . ALA A 1 199 ? 6.072 -16.606 -0.732 1.00 94.44 199 ALA A C 1
ATOM 1674 O O . ALA A 1 199 ? 7.246 -16.283 -0.507 1.00 94.44 199 ALA A O 1
ATOM 1675 N N . GLU A 1 200 ? 5.729 -17.493 -1.659 1.00 96.62 200 GLU A N 1
ATOM 1676 C CA . GLU A 1 200 ? 6.662 -18.043 -2.635 1.00 96.62 200 GLU A CA 1
ATOM 1677 C C . GLU A 1 200 ? 5.956 -18.248 -3.973 1.00 96.62 200 GLU A C 1
ATOM 1679 O O . GLU A 1 200 ? 4.865 -18.796 -4.025 1.00 96.62 200 GLU A O 1
ATOM 1684 N N . TRP A 1 201 ? 6.583 -17.855 -5.079 1.00 97.19 201 TRP A N 1
ATOM 1685 C CA . TRP A 1 201 ? 6.065 -18.233 -6.390 1.00 97.19 201 TRP A CA 1
ATOM 1686 C C . TRP A 1 201 ? 6.226 -19.742 -6.597 1.00 97.19 201 TRP A C 1
ATOM 1688 O O . TRP A 1 201 ? 7.345 -20.267 -6.603 1.00 97.19 201 TRP A O 1
ATOM 1698 N N . VAL A 1 202 ? 5.107 -20.430 -6.814 1.00 96.88 202 VAL A N 1
ATOM 1699 C CA . VAL A 1 202 ? 5.073 -21.855 -7.175 1.00 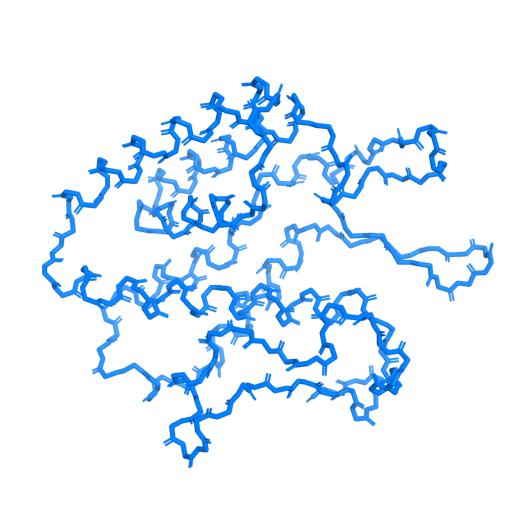96.88 202 VAL A CA 1
ATOM 1700 C C . VAL A 1 202 ? 5.348 -22.021 -8.672 1.00 96.88 202 VAL A C 1
ATOM 1702 O O . VAL A 1 202 ? 6.092 -22.915 -9.081 1.00 96.88 202 VAL A O 1
ATOM 1705 N N . ASP A 1 203 ? 4.782 -21.127 -9.483 1.00 95.88 203 ASP A N 1
ATOM 1706 C CA . ASP A 1 203 ? 4.981 -21.024 -10.929 1.00 95.88 203 ASP A CA 1
ATOM 1707 C C . ASP A 1 203 ? 4.757 -19.573 -11.408 1.00 95.88 203 ASP A C 1
ATOM 1709 O O . ASP A 1 203 ? 4.846 -18.640 -10.617 1.00 95.88 203 ASP A O 1
ATOM 1713 N N . GLU A 1 204 ? 4.555 -19.340 -12.709 1.00 95.44 204 GLU A N 1
ATOM 1714 C CA . GLU A 1 204 ? 4.353 -17.985 -13.254 1.00 95.44 204 GLU A CA 1
ATOM 1715 C C . GLU A 1 204 ? 2.950 -17.406 -12.979 1.00 95.44 204 GLU A C 1
ATOM 1717 O O . GLU A 1 204 ? 2.723 -16.223 -13.233 1.00 95.44 204 GLU A O 1
ATOM 1722 N N . GLU A 1 205 ? 2.018 -18.207 -12.457 1.00 95.94 205 GLU A N 1
ATOM 1723 C CA . GLU A 1 205 ? 0.611 -17.840 -12.249 1.00 95.94 205 GLU A CA 1
ATOM 1724 C C . GLU A 1 205 ? 0.153 -18.008 -10.787 1.00 95.94 205 GLU A C 1
ATOM 1726 O O . GLU A 1 205 ? -0.922 -17.524 -10.430 1.00 95.94 205 GLU A O 1
ATOM 1731 N N . THR A 1 206 ? 0.967 -18.639 -9.932 1.00 94.81 206 THR A N 1
ATOM 1732 C CA . THR A 1 206 ? 0.599 -19.033 -8.563 1.00 94.81 206 THR A CA 1
ATOM 1733 C C . THR A 1 206 ? 1.646 -18.611 -7.526 1.00 94.81 206 THR A C 1
ATOM 1735 O O . THR A 1 206 ? 2.840 -18.875 -7.704 1.00 94.81 206 THR A O 1
ATOM 1738 N N . ILE A 1 207 ? 1.174 -18.017 -6.421 1.00 93.25 207 ILE A N 1
ATOM 1739 C CA . ILE A 1 207 ? 1.929 -17.675 -5.196 1.00 93.25 207 ILE A CA 1
ATOM 1740 C C . ILE A 1 207 ? 1.411 -18.434 -3.970 1.00 93.25 207 ILE A C 1
ATOM 1742 O O . ILE A 1 207 ? 0.253 -18.913 -4.034 1.00 93.25 207 ILE A O 1
#

Organism: Bacillus cereus (NCBI:txid1396)

Sequence (207 aa):
MIFREKNEKESILIRQHDHGFLAGEIAKHIKEDFFEDKTYLKETVDAIYEHDRGWIELDKVPILNDAKNIPYTFMDCPSPLRFVFYTIGLNEIEDFNPYGALLCSKHFLSFPLNEEDEEMMSFYKHELERQKRILKTLTKEQFVMFDKHYRLLKFCDELSLYVCMNKPGVKKKDEIDLFKDGFEGTEMFNSKEEKLIQAEWVDEETI